Protein AF-A0AAD7W528-F1 (afdb_monomer)

Solvent-accessible surface area (backbone atoms only — not comparable to full-atom values): 15479 Å² total; per-residue (Å²): 133,62,68,65,62,53,53,52,53,52,51,52,52,52,50,52,53,52,52,50,52,52,51,51,51,52,52,51,51,52,54,50,51,57,60,54,71,72,62,80,88,79,92,74,85,82,78,85,78,76,94,65,82,65,70,81,90,66,80,62,53,54,99,77,58,83,44,65,67,59,52,48,50,53,47,54,53,47,38,58,74,47,64,55,58,65,28,51,49,32,64,54,49,54,75,29,42,57,85,87,75,73,67,89,74,85,71,80,87,59,94,73,61,64,41,61,63,51,29,56,54,51,52,53,48,55,53,51,51,53,43,52,57,49,50,52,27,45,53,57,40,73,64,66,65,87,48,85,92,65,37,72,68,49,41,54,53,52,47,51,55,25,44,46,68,46,54,34,66,95,68,37,55,72,67,55,41,50,51,51,55,52,37,54,51,52,49,71,69,42,58,70,74,40,23,57,54,41,58,75,65,52,58,92,46,60,68,52,42,48,56,46,36,49,56,50,53,56,62,61,64,77,69,80,88,88,89,81,90,77,83,75,81,74,83,73,79,68,71,69,73,71,55,76,77,64,71,86,79,79,82,133

InterPro domains:
  IPR003309 SCAN domain [PF02023] (135-221)
  IPR003309 SCAN domain [PS50804] (141-214)
  IPR003309 SCAN domain [SM00431] (134-243)
  IPR038269 SCAN domain superfamily [G3DSA:1.10.4020.10] (130-222)

Organism: NCBI:txid143900

Sequence (252 aa):
MDVIQFLSSLLDLHRQQLQALTRQGEIQAEVLAQLLQGEGCGGGKMRRSGPGERELRMPAMRQQEQNPEAYLAVFEQAAASSRLPRGEWGARLATLLSDDVWAEETYPVARSSSTPDYYDALKAKILSQARAAEEQSWLDFSSVAYDPAKGVRDLGLRLSAAAERWLRPERRTAVQVVQRVALEQFVSLLPEEAKSWVHGQTPGTMEEAIRLAEQHLSVSNEEGPSPAHVRIKLQTDTSHWREWGKGQQSGK

Radius of gyration: 25.51 Å; Cα contacts (8 Å, |Δi|>4): 117; chains: 1; bounding box: 63×49×77 Å

Secondary structure (DSSP, 8-state):
--HHHHHHHHHHHHHHHHHHHHHHHHHHHHHHHHHHTT--------PPP-----------B-TT-S-HHHHHHHHHHHHHHTT--HHHHHHHHHHHB-TTTS-SS-----TT---HHHHHHHHHHHHHHHHHHHHHHHHHHHT----TTTHHHHHHHHHHHHHHHHH-TTTS-HHHHHHHHHHHHHHHHS-HHHHHHHHHH--SSHHHHHHHHHHHHHHTTSS---------------SGGGTTTSTTS---

Foldseek 3Di:
DDPVVVVVVVVVVVVVVVVVVVVVVVVVVVVVVVVVVPDDDDDDDDDDDDDDQLPQPDAADDPPALDLVVSVVVLVVSCVVSVPQLLCSLLVNVVSHDPPPPPDDDDPPCNPRSDSCNNVVVSVVSNVVVLVQLLVLVCQLVPQDDDPVVDDVVSVVSNVVSCCSNQVPVRDDPVRSVQSVVQVVVLVPADPQQSVQLVVVSDPGPVSSVVSSCVRVVVVVVDDDDDDDPPPPPPPPVVVVVVVPVPPPDDD

Structure (mmCIF, N/CA/C/O backbone):
data_AF-A0AAD7W528-F1
#
_entry.id   AF-A0AAD7W528-F1
#
loop_
_atom_site.group_PDB
_atom_site.id
_atom_site.type_symbol
_atom_site.label_atom_id
_atom_site.label_alt_id
_atom_site.label_comp_id
_atom_site.label_asym_id
_atom_site.label_entity_id
_atom_site.label_seq_id
_atom_site.pdbx_PDB_ins_code
_atom_site.Cartn_x
_atom_site.Cartn_y
_atom_site.Cartn_z
_atom_site.occupancy
_atom_site.B_iso_or_equiv
_atom_site.auth_seq_id
_atom_site.auth_comp_id
_atom_site.auth_asym_id
_atom_site.auth_atom_id
_atom_site.pdbx_PDB_model_num
ATOM 1 N N . MET A 1 1 ? -26.512 6.649 12.251 1.00 44.19 1 MET A N 1
ATOM 2 C CA . MET A 1 1 ? -26.166 6.575 10.816 1.00 44.19 1 MET A CA 1
ATOM 3 C C . MET A 1 1 ? -24.961 5.670 10.710 1.00 44.19 1 MET A C 1
ATOM 5 O O . MET A 1 1 ? -23.982 5.936 11.393 1.00 44.19 1 MET A O 1
ATOM 9 N N . ASP A 1 2 ? -25.081 4.578 9.965 1.00 69.31 2 ASP A N 1
ATOM 10 C CA . ASP A 1 2 ? -24.025 3.578 9.825 1.00 69.31 2 ASP A CA 1
ATOM 11 C C . ASP A 1 2 ? -22.980 4.075 8.815 1.00 69.31 2 ASP A C 1
ATOM 13 O O . ASP A 1 2 ? -23.299 4.344 7.654 1.00 69.31 2 ASP A O 1
ATOM 17 N N . VAL A 1 3 ? -21.745 4.259 9.282 1.00 40.50 3 VAL A N 1
ATOM 18 C CA . VAL A 1 3 ? -20.615 4.771 8.491 1.00 40.50 3 VAL A CA 1
ATOM 19 C C . VAL A 1 3 ? -20.337 3.860 7.292 1.00 40.50 3 VAL A C 1
ATOM 21 O O . VAL A 1 3 ? -19.956 4.348 6.231 1.00 40.50 3 VAL A O 1
ATOM 24 N N . ILE A 1 4 ? -20.615 2.559 7.417 1.00 48.75 4 ILE A N 1
ATOM 25 C CA . ILE A 1 4 ? -20.439 1.587 6.336 1.00 48.75 4 ILE A CA 1
ATOM 26 C C . ILE A 1 4 ? -21.431 1.869 5.201 1.00 48.75 4 ILE A C 1
ATOM 28 O O . ILE A 1 4 ? -21.032 1.934 4.043 1.00 48.75 4 ILE A O 1
ATOM 32 N N . GLN 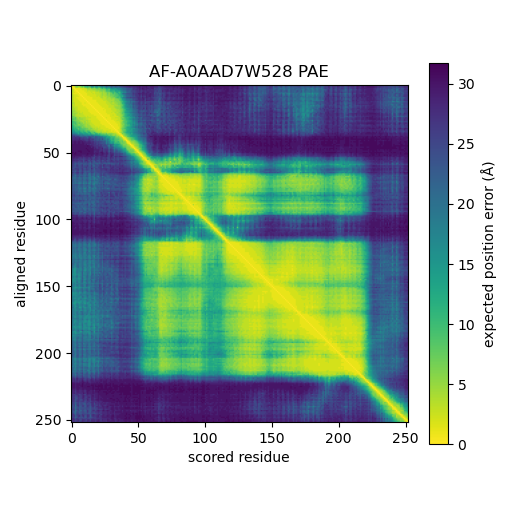A 1 5 ? -22.700 2.143 5.520 1.00 50.66 5 GLN A N 1
ATOM 33 C CA . GLN A 1 5 ? -23.729 2.468 4.519 1.00 50.66 5 GLN A CA 1
ATOM 34 C C . GLN A 1 5 ? -23.426 3.771 3.772 1.00 50.66 5 GLN A C 1
ATOM 36 O O . GLN A 1 5 ? -23.653 3.873 2.564 1.00 50.66 5 GLN A O 1
ATOM 41 N N . PHE A 1 6 ? -22.879 4.762 4.478 1.00 59.69 6 PHE A N 1
ATOM 42 C CA . PHE A 1 6 ? -22.460 6.020 3.869 1.00 59.69 6 PHE A CA 1
ATOM 43 C C . PHE A 1 6 ? -21.285 5.820 2.903 1.00 59.69 6 PHE A C 1
ATOM 45 O O . PHE A 1 6 ? -21.333 6.303 1.773 1.00 59.69 6 PHE A O 1
ATOM 52 N N . LEU A 1 7 ? -20.261 5.064 3.311 1.00 50.56 7 LEU A N 1
ATOM 53 C CA . LEU A 1 7 ? -19.097 4.778 2.469 1.00 50.56 7 LEU A CA 1
ATOM 54 C C . LEU A 1 7 ? -19.455 3.913 1.254 1.00 50.56 7 LEU A C 1
ATOM 56 O O . LEU A 1 7 ? -18.969 4.191 0.160 1.00 50.56 7 LEU A O 1
ATOM 60 N N . SER A 1 8 ? -20.346 2.929 1.404 1.00 60.06 8 SER A N 1
ATOM 61 C CA . SER A 1 8 ? -20.874 2.154 0.274 1.00 60.06 8 SER A CA 1
ATOM 62 C C . SER A 1 8 ? -21.627 3.042 -0.714 1.00 60.06 8 SER A C 1
ATOM 64 O O . SER A 1 8 ? -21.340 3.001 -1.904 1.00 60.06 8 SER A O 1
ATOM 66 N N . SER A 1 9 ? -22.503 3.922 -0.220 1.00 66.44 9 SER A N 1
ATOM 67 C CA . SER A 1 9 ? -23.248 4.859 -1.073 1.00 66.44 9 SER A CA 1
ATOM 68 C C . SER A 1 9 ? -22.323 5.833 -1.812 1.00 66.44 9 SER A C 1
ATOM 70 O O . SER A 1 9 ? -22.558 6.161 -2.973 1.00 66.44 9 SER A O 1
ATOM 72 N N . LEU A 1 10 ? -21.253 6.292 -1.155 1.00 76.00 10 LEU A N 1
ATOM 73 C CA . LEU A 1 10 ? -20.261 7.182 -1.757 1.00 76.00 10 LEU A CA 1
ATOM 74 C C . LEU A 1 10 ? -19.422 6.464 -2.827 1.00 76.00 10 LEU A C 1
ATOM 76 O O . LEU A 1 10 ? -19.173 7.030 -3.891 1.00 76.00 10 LEU A O 1
ATOM 80 N N . LEU A 1 11 ? -19.024 5.213 -2.574 1.00 77.25 11 LEU A N 1
ATOM 81 C CA . LEU A 1 11 ? -18.325 4.367 -3.546 1.00 77.25 11 LEU A CA 1
ATOM 82 C C . LEU A 1 11 ? -19.206 4.043 -4.756 1.00 77.25 11 LEU A C 1
ATOM 84 O O . LEU A 1 11 ? -18.727 4.109 -5.889 1.00 77.25 11 LEU A O 1
ATOM 88 N N . ASP A 1 12 ? -20.488 3.752 -4.535 1.00 78.44 12 ASP A N 1
ATOM 89 C CA . ASP A 1 12 ? -21.457 3.515 -5.607 1.00 78.44 12 ASP A CA 1
ATOM 90 C C . ASP A 1 12 ? -21.656 4.770 -6.462 1.00 78.44 12 ASP A C 1
ATOM 92 O O . ASP A 1 12 ? -21.624 4.695 -7.693 1.00 78.44 12 ASP A O 1
ATOM 96 N N . LEU A 1 13 ? -21.768 5.940 -5.828 1.00 85.81 13 LEU A N 1
ATOM 97 C CA . LEU A 1 13 ? -21.868 7.218 -6.530 1.00 85.81 13 LEU A CA 1
ATOM 98 C C . LEU A 1 13 ? -20.611 7.508 -7.363 1.00 85.81 13 LEU A C 1
ATOM 100 O O . LEU A 1 13 ? -20.711 7.889 -8.530 1.00 85.81 13 LEU A O 1
ATOM 104 N N . HIS A 1 14 ? -19.423 7.291 -6.797 1.00 79.81 14 HIS A N 1
ATOM 105 C CA . HIS A 1 14 ? -18.166 7.488 -7.515 1.00 79.81 14 HIS A CA 1
ATOM 106 C C . HIS A 1 14 ? -18.037 6.526 -8.708 1.00 79.81 14 HIS A C 1
ATOM 108 O O . HIS A 1 14 ? -17.639 6.924 -9.805 1.00 79.81 14 HIS A O 1
ATOM 114 N N . ARG A 1 15 ? -18.458 5.268 -8.538 1.00 82.94 15 ARG A N 1
ATOM 115 C CA . ARG A 1 15 ? -18.494 4.274 -9.616 1.00 82.94 15 ARG A CA 1
ATOM 116 C C . ARG A 1 15 ? -19.435 4.691 -10.747 1.00 82.94 15 ARG A C 1
ATOM 118 O O . ARG A 1 15 ? -19.064 4.558 -11.913 1.00 82.94 15 ARG A O 1
ATOM 125 N N . GLN A 1 16 ? -20.615 5.220 -10.421 1.00 85.31 16 GLN A N 1
ATOM 126 C CA . GLN A 1 16 ? -21.559 5.739 -11.416 1.00 85.31 16 GLN A CA 1
ATOM 127 C C . GLN A 1 16 ? -20.971 6.920 -12.200 1.00 85.31 16 GLN A C 1
ATOM 129 O O . GLN A 1 16 ? -21.112 6.976 -13.421 1.00 85.31 16 GLN A O 1
ATOM 134 N N . GLN A 1 17 ? -20.259 7.831 -11.530 1.00 86.94 17 GLN A N 1
ATOM 135 C CA . GLN A 1 17 ? -19.589 8.956 -12.193 1.00 86.94 17 GLN A CA 1
ATOM 136 C C . GLN A 1 17 ? -18.513 8.489 -13.180 1.00 86.94 17 GLN A C 1
ATOM 138 O O . GLN A 1 17 ? -18.458 8.982 -14.307 1.00 86.94 17 GLN A O 1
ATOM 143 N N . LEU A 1 18 ? -17.691 7.509 -12.794 1.00 84.75 18 LEU A N 1
ATOM 144 C CA . LEU A 1 18 ? -16.674 6.943 -13.683 1.00 84.75 18 LEU A CA 1
ATOM 145 C C . LEU A 1 18 ? -17.304 6.259 -14.902 1.00 84.75 18 LEU A C 1
ATOM 147 O O . LEU A 1 18 ? -16.861 6.490 -16.023 1.00 84.75 18 LEU A O 1
ATOM 151 N N . GLN A 1 19 ? -18.375 5.484 -14.706 1.00 87.31 19 GLN A N 1
ATOM 152 C CA . GLN A 1 19 ? -19.107 4.856 -15.811 1.00 87.31 19 GLN A CA 1
ATOM 153 C C . GLN A 1 19 ? -19.698 5.889 -16.776 1.00 87.31 19 GLN A C 1
ATOM 155 O O . GLN A 1 19 ? -19.621 5.703 -17.990 1.00 87.31 19 GLN A O 1
ATOM 160 N N . ALA A 1 20 ? -20.247 6.990 -16.256 1.00 89.44 20 ALA A N 1
ATOM 161 C CA . ALA A 1 20 ? -20.769 8.075 -17.081 1.00 89.44 20 ALA A CA 1
ATOM 162 C C . ALA A 1 20 ? -19.664 8.730 -17.930 1.00 89.44 20 ALA A C 1
ATOM 164 O O . ALA A 1 20 ? -19.861 8.947 -19.125 1.00 89.44 20 ALA A O 1
ATOM 165 N N . LEU A 1 21 ? -18.485 8.976 -17.346 1.00 90.69 21 LEU A N 1
ATOM 166 C CA . LEU A 1 21 ? -17.328 9.519 -18.066 1.00 90.69 21 LEU A CA 1
ATOM 167 C C . LEU A 1 21 ? -16.807 8.556 -19.140 1.00 90.69 21 LEU A C 1
ATOM 169 O O . LEU A 1 21 ? -16.548 8.981 -20.266 1.00 90.69 21 LEU A O 1
ATOM 173 N N . THR A 1 22 ? -16.699 7.260 -18.834 1.00 85.62 22 THR A N 1
ATOM 174 C CA . THR A 1 22 ? -16.324 6.242 -19.828 1.00 85.62 22 THR A CA 1
ATOM 175 C C . THR A 1 22 ? -17.319 6.220 -20.980 1.00 85.62 22 THR A C 1
ATOM 177 O O . THR A 1 22 ? -16.917 6.265 -22.141 1.00 85.62 22 THR A O 1
ATOM 180 N N . ARG A 1 23 ? -18.621 6.244 -20.6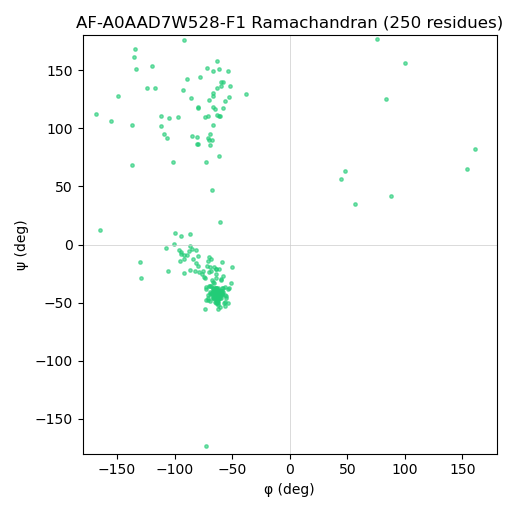74 1.00 91.25 23 ARG A N 1
ATOM 181 C CA . ARG A 1 23 ? -19.667 6.235 -21.696 1.00 91.25 23 ARG A CA 1
ATOM 182 C C . ARG A 1 23 ? -19.634 7.487 -22.568 1.00 91.25 23 ARG A C 1
ATOM 184 O O . ARG A 1 23 ? -19.835 7.396 -23.775 1.00 91.25 23 ARG A O 1
ATOM 191 N N . GLN A 1 24 ? -19.340 8.644 -21.978 1.00 91.81 24 GLN A N 1
ATOM 192 C CA . GLN A 1 24 ? -19.127 9.876 -22.729 1.00 91.81 24 GLN A CA 1
ATOM 193 C C . GLN A 1 24 ? -17.932 9.748 -23.688 1.00 91.81 24 GLN A C 1
ATOM 195 O O . GLN A 1 24 ? -18.052 10.135 -24.849 1.00 91.81 24 GLN A O 1
ATOM 200 N N . GLY A 1 25 ? -16.812 9.174 -23.238 1.00 84.69 25 GLY A N 1
ATOM 201 C CA . GLY A 1 25 ? -15.636 8.930 -24.079 1.00 84.69 25 GLY A CA 1
ATOM 202 C C . GLY A 1 25 ? -15.910 7.965 -25.238 1.00 84.69 25 GLY A C 1
ATOM 203 O O . GLY A 1 25 ? -15.485 8.224 -26.360 1.00 84.69 25 GLY A O 1
ATOM 204 N N . GLU A 1 26 ? -16.679 6.900 -24.999 1.00 88.25 26 GLU A N 1
ATOM 205 C CA . GLU A 1 26 ? -17.118 5.963 -26.045 1.00 88.25 26 GLU A CA 1
ATOM 206 C C . GLU A 1 26 ? -17.982 6.654 -27.102 1.00 88.25 26 GLU A C 1
ATOM 208 O O . GLU A 1 26 ? -17.742 6.496 -28.296 1.00 88.25 26 GLU A O 1
ATOM 213 N N . ILE A 1 27 ? -18.952 7.470 -26.675 1.00 89.31 27 ILE A N 1
ATOM 214 C CA . ILE A 1 27 ? -19.802 8.241 -27.593 1.00 89.31 27 ILE A CA 1
ATOM 215 C C . ILE A 1 27 ? -18.949 9.211 -28.418 1.00 89.31 27 ILE A C 1
ATOM 217 O O . ILE A 1 27 ? -19.147 9.329 -29.626 1.00 89.31 27 ILE A O 1
ATOM 221 N N . GLN A 1 28 ? -17.981 9.886 -27.792 1.00 84.75 28 GLN A N 1
ATOM 222 C CA . GLN A 1 28 ? -17.068 10.783 -28.500 1.00 84.75 28 GLN A CA 1
ATOM 223 C C . GLN A 1 28 ? -16.210 10.032 -29.523 1.00 84.75 28 GLN A C 1
ATOM 225 O O . GLN A 1 28 ? -16.081 10.503 -30.649 1.00 84.75 28 GLN A O 1
ATOM 230 N N . ALA A 1 29 ? -15.665 8.867 -29.166 1.00 78.88 29 ALA A N 1
ATOM 231 C CA . ALA A 1 29 ? -14.859 8.045 -30.065 1.00 78.88 29 ALA A CA 1
ATOM 232 C C . ALA A 1 29 ? -15.670 7.522 -31.260 1.00 78.88 29 ALA A C 1
ATOM 234 O O . ALA A 1 29 ? -15.180 7.547 -32.386 1.00 78.88 29 ALA A O 1
ATOM 235 N N . GLU A 1 30 ? -16.916 7.110 -31.029 1.00 85.31 30 GLU A N 1
ATOM 236 C CA . GLU A 1 30 ? -17.828 6.624 -32.067 1.00 85.31 30 GLU A CA 1
ATOM 237 C C . GLU A 1 30 ? -18.194 7.738 -33.060 1.00 85.31 30 GLU A C 1
ATOM 239 O O . GLU A 1 30 ? -18.094 7.558 -34.273 1.00 85.31 30 GLU A O 1
ATOM 244 N N . VAL A 1 31 ? -18.528 8.933 -32.560 1.00 87.00 31 VAL A N 1
ATOM 245 C CA . VAL A 1 31 ? -18.784 10.110 -33.407 1.00 87.00 31 VAL A CA 1
ATOM 246 C C . VAL A 1 31 ? -17.539 10.476 -34.217 1.00 87.00 31 VAL A C 1
ATOM 248 O O . VAL A 1 31 ? -17.635 10.746 -35.413 1.00 87.00 31 VAL A O 1
ATOM 251 N N . LEU A 1 32 ? -16.358 10.447 -33.596 1.00 83.38 32 LEU A N 1
ATOM 252 C CA . LEU A 1 32 ? -15.099 10.752 -34.275 1.00 83.38 32 LEU A CA 1
ATOM 253 C C . LEU A 1 32 ? -14.772 9.710 -35.358 1.00 83.38 32 LEU A C 1
ATOM 255 O O . LEU A 1 32 ? -14.345 10.075 -36.450 1.00 83.38 32 LEU A O 1
ATOM 259 N N . ALA A 1 33 ? -15.023 8.425 -35.094 1.00 79.94 33 ALA A N 1
ATOM 260 C CA . ALA A 1 33 ? -14.847 7.347 -36.064 1.00 79.94 33 ALA A CA 1
ATOM 261 C C . ALA A 1 33 ? -15.797 7.489 -37.264 1.00 79.94 33 ALA A C 1
ATOM 263 O O . ALA A 1 33 ? -15.372 7.284 -38.399 1.00 79.94 33 ALA A O 1
ATOM 264 N N . GLN A 1 34 ? -17.049 7.893 -37.037 1.00 80.88 34 GLN A N 1
ATOM 265 C CA . GLN A 1 34 ? -18.015 8.160 -38.108 1.00 80.88 34 GLN A CA 1
ATOM 266 C C . GLN A 1 34 ? -17.617 9.370 -38.966 1.00 80.88 34 GLN A C 1
ATOM 268 O O . GLN A 1 34 ? -17.772 9.329 -40.184 1.00 80.88 34 GLN A O 1
ATOM 273 N N . LEU A 1 35 ? -17.045 10.416 -38.358 1.00 77.94 35 LEU A N 1
ATOM 274 C CA . LEU A 1 35 ? -16.515 11.572 -39.090 1.00 77.94 35 LEU A CA 1
ATOM 275 C C . LEU A 1 35 ? -15.296 11.202 -39.949 1.00 77.94 35 LEU A C 1
ATOM 277 O O . LEU A 1 35 ? -15.197 11.643 -41.091 1.00 77.94 35 LEU A O 1
ATOM 281 N N . LEU A 1 36 ? -14.399 10.355 -39.436 1.00 73.00 36 LEU A N 1
ATOM 282 C CA . LEU A 1 36 ? -13.203 9.905 -40.160 1.00 73.00 36 LEU A CA 1
ATOM 283 C C . LEU A 1 36 ? -13.511 8.902 -41.283 1.00 73.00 36 LEU A C 1
ATOM 285 O O . LEU A 1 36 ? -12.801 8.867 -42.283 1.00 73.00 36 LEU A O 1
ATOM 289 N N . GLN A 1 37 ? -14.579 8.110 -41.164 1.00 65.38 37 GLN A N 1
ATOM 290 C CA . GLN A 1 37 ? -15.047 7.230 -42.245 1.00 65.38 37 GLN A CA 1
ATOM 291 C C . GLN A 1 37 ? -15.615 8.008 -43.451 1.00 65.38 37 GLN A C 1
ATOM 293 O O . GLN A 1 37 ? -15.791 7.426 -44.521 1.00 65.38 37 GLN A O 1
ATOM 298 N N . GLY A 1 38 ? -15.863 9.317 -43.305 1.00 53.62 38 GLY A N 1
ATOM 299 C CA . GLY A 1 38 ? -16.279 10.220 -44.382 1.00 53.62 38 GLY A CA 1
ATOM 300 C C . GLY A 1 38 ? -15.151 10.715 -45.297 1.00 53.62 38 GLY A C 1
ATOM 301 O O . GLY A 1 38 ? -15.446 11.281 -46.349 1.00 53.62 38 GLY A O 1
ATOM 302 N N . GLU A 1 39 ? -13.877 10.485 -44.959 1.00 47.62 39 GLU A N 1
ATOM 303 C CA . GLU A 1 39 ? -12.733 10.878 -45.790 1.00 47.62 39 GLU A CA 1
ATOM 304 C C . GLU A 1 39 ? -12.020 9.643 -46.350 1.00 47.62 39 GLU A C 1
ATOM 306 O O . GLU A 1 39 ? -11.263 8.937 -45.682 1.00 47.62 39 GLU A O 1
ATOM 311 N N . GLY A 1 40 ? -12.289 9.361 -47.624 1.00 49.31 40 GLY A N 1
ATOM 312 C CA . GLY A 1 40 ? -11.551 8.368 -48.387 1.00 49.31 40 GLY A CA 1
ATOM 313 C C . GLY A 1 40 ? -10.132 8.829 -48.738 1.00 49.31 40 GLY A C 1
ATOM 314 O O . GLY A 1 40 ? -9.884 10.003 -48.995 1.00 49.31 40 GLY A O 1
ATOM 315 N N . CYS A 1 41 ? -9.264 7.824 -48.884 1.00 37.44 41 CYS A N 1
ATOM 316 C CA . CYS A 1 41 ? -7.924 7.828 -49.485 1.00 37.44 41 CYS A CA 1
ATOM 317 C C . CYS A 1 41 ? -6.733 8.273 -48.625 1.00 37.44 41 CYS A C 1
ATOM 319 O O . CYS A 1 41 ? -6.609 9.415 -48.206 1.00 37.44 41 CYS A O 1
ATOM 321 N N . GLY A 1 42 ? -5.732 7.383 -48.569 1.00 38.12 42 GLY A N 1
ATOM 322 C CA . GLY A 1 42 ? -4.339 7.803 -48.412 1.00 38.12 42 GLY A CA 1
ATOM 323 C C . GLY A 1 42 ? -3.416 6.780 -47.764 1.00 38.12 42 GLY A C 1
ATOM 324 O O . GLY A 1 42 ? -2.893 7.026 -46.685 1.00 38.12 42 GLY A O 1
ATOM 325 N N . GLY A 1 43 ? -3.177 5.638 -48.418 1.00 47.75 43 GLY A N 1
ATOM 326 C CA . GLY A 1 43 ? -2.162 4.679 -47.980 1.00 47.75 43 GLY A CA 1
ATOM 327 C C . GLY A 1 43 ? -0.756 5.296 -47.972 1.00 47.75 43 GLY A C 1
ATOM 328 O O . GLY A 1 43 ? -0.174 5.547 -49.026 1.00 47.75 43 GLY A O 1
ATOM 329 N N . GLY A 1 44 ? -0.196 5.505 -46.780 1.00 36.59 44 GLY A N 1
ATOM 330 C CA . GLY A 1 44 ? 1.174 5.969 -46.566 1.00 36.59 44 GLY A CA 1
ATOM 331 C C . GLY A 1 44 ? 2.088 4.832 -46.109 1.00 36.59 44 GLY A C 1
ATOM 332 O O . GLY A 1 44 ? 1.989 4.352 -44.984 1.00 36.59 44 GLY A O 1
ATOM 333 N N . LYS A 1 45 ? 2.996 4.398 -46.990 1.00 46.78 45 LYS A N 1
ATOM 334 C CA . LYS A 1 45 ? 4.050 3.404 -46.719 1.00 46.78 45 LYS A CA 1
ATOM 335 C C . LYS A 1 45 ? 4.937 3.824 -45.539 1.00 46.78 45 LYS A C 1
ATOM 337 O O . LYS A 1 45 ? 5.626 4.840 -45.607 1.00 46.78 45 LYS A O 1
ATOM 342 N N . MET A 1 46 ? 5.020 2.962 -44.525 1.00 31.84 46 MET A N 1
ATOM 343 C CA . MET A 1 46 ? 5.964 3.086 -43.416 1.00 31.84 46 MET A CA 1
ATOM 344 C C . MET A 1 46 ? 7.392 2.798 -43.908 1.00 31.84 46 MET A C 1
ATOM 346 O O . MET A 1 46 ? 7.737 1.674 -44.285 1.00 31.84 46 MET A O 1
ATOM 350 N N . ARG A 1 47 ? 8.229 3.840 -43.940 1.00 33.31 47 ARG A N 1
ATOM 351 C CA . ARG A 1 47 ? 9.672 3.715 -44.164 1.00 33.31 47 ARG A CA 1
ATOM 352 C C . ARG A 1 47 ? 10.307 3.067 -42.934 1.00 33.31 47 ARG A C 1
ATOM 354 O O . ARG A 1 47 ? 10.168 3.557 -41.820 1.00 33.31 47 ARG A O 1
ATOM 361 N N . ARG A 1 48 ? 11.019 1.964 -43.167 1.00 42.03 48 ARG A N 1
ATOM 362 C CA . ARG A 1 48 ? 11.922 1.333 -42.201 1.00 42.03 48 ARG A CA 1
ATOM 363 C C . ARG A 1 48 ? 13.098 2.276 -41.939 1.00 42.03 48 ARG A C 1
ATOM 365 O O . ARG A 1 48 ? 13.844 2.574 -42.870 1.00 42.03 48 ARG A O 1
ATOM 372 N N . SER A 1 49 ? 13.257 2.715 -40.695 1.00 36.69 49 SER A N 1
ATOM 373 C CA . SER A 1 49 ? 14.474 3.379 -40.217 1.00 36.69 49 SER A CA 1
ATOM 374 C C . SER A 1 49 ? 15.417 2.334 -39.616 1.00 36.69 49 SER A C 1
ATOM 376 O O . SER A 1 49 ? 14.977 1.446 -38.888 1.00 36.69 49 SER A O 1
ATOM 378 N N . GLY A 1 50 ? 16.692 2.413 -40.005 1.00 39.31 50 GLY A N 1
ATOM 379 C CA . GLY A 1 50 ? 17.774 1.495 -39.641 1.00 39.31 50 GLY A CA 1
ATOM 380 C C . GLY A 1 50 ? 18.272 1.623 -38.190 1.00 39.31 50 GLY A C 1
ATOM 381 O O . GLY A 1 50 ? 17.674 2.342 -37.391 1.00 39.31 50 GLY A O 1
ATOM 382 N N . PRO A 1 51 ? 19.350 0.896 -37.840 1.00 46.94 51 PRO A N 1
ATOM 383 C CA . PRO A 1 51 ? 19.714 0.564 -36.467 1.00 46.94 51 PRO A CA 1
ATOM 384 C C . PRO A 1 51 ? 20.427 1.733 -35.776 1.00 46.94 51 PRO A C 1
ATOM 386 O O . PRO A 1 51 ? 21.642 1.866 -35.866 1.00 46.94 51 PRO A O 1
ATOM 389 N N . GLY A 1 52 ? 19.661 2.580 -35.092 1.00 38.62 52 GLY A N 1
ATOM 390 C CA . GLY A 1 52 ? 20.169 3.455 -34.033 1.00 38.62 52 GLY A CA 1
ATOM 391 C C . GLY A 1 52 ? 20.095 2.718 -32.699 1.00 38.62 52 GLY A C 1
ATOM 392 O O . GLY A 1 52 ? 19.169 1.931 -32.493 1.00 38.62 52 GLY A O 1
ATOM 393 N N . GLU A 1 53 ? 21.088 2.918 -31.837 1.00 44.22 53 GLU A N 1
ATOM 394 C CA . GLU A 1 53 ? 21.201 2.330 -30.499 1.00 44.22 53 GLU A CA 1
ATOM 395 C C . GLU A 1 53 ? 19.839 2.247 -29.801 1.00 44.22 53 GLU A C 1
ATOM 397 O O . GLU A 1 53 ? 19.075 3.214 -29.771 1.00 44.22 53 GLU A O 1
ATOM 402 N N . ARG A 1 54 ? 19.500 1.060 -29.282 1.00 50.28 54 ARG A N 1
ATOM 403 C CA . ARG A 1 54 ? 18.235 0.816 -28.575 1.00 50.28 54 ARG A CA 1
ATOM 404 C C . ARG A 1 54 ? 18.277 1.487 -27.204 1.00 50.28 54 ARG A C 1
ATOM 406 O O . ARG A 1 54 ? 18.370 0.820 -26.177 1.00 50.28 54 ARG A O 1
ATOM 413 N N . GLU A 1 55 ? 18.228 2.812 -27.208 1.00 53.84 55 GLU A N 1
ATOM 414 C CA . GLU A 1 55 ? 18.061 3.648 -26.029 1.00 53.84 55 GLU A CA 1
ATOM 415 C C . GLU A 1 55 ? 16.824 3.168 -25.262 1.00 53.84 55 GLU A C 1
ATOM 417 O O . GLU A 1 55 ? 15.732 3.035 -25.826 1.00 53.84 55 GLU A O 1
ATOM 422 N N . LEU A 1 56 ? 16.993 2.886 -23.971 1.00 62.88 56 LEU A N 1
ATOM 423 C CA . LEU A 1 56 ? 15.883 2.564 -23.084 1.00 62.88 56 LEU A CA 1
ATOM 424 C C . LEU A 1 56 ? 15.037 3.816 -22.874 1.00 62.88 56 LEU A C 1
ATOM 426 O O . LEU A 1 56 ? 15.336 4.650 -22.026 1.00 62.88 56 LEU A O 1
ATOM 430 N N . ARG A 1 57 ? 13.978 3.955 -23.672 1.00 63.00 57 ARG A N 1
ATOM 431 C CA . ARG A 1 57 ? 12.983 5.018 -23.516 1.00 63.00 57 ARG A CA 1
ATOM 432 C C . ARG A 1 57 ? 12.007 4.639 -22.407 1.00 63.00 57 ARG A C 1
ATOM 434 O O . ARG A 1 57 ? 10.964 4.051 -22.672 1.00 63.00 57 ARG A O 1
ATOM 441 N N . MET A 1 58 ? 12.372 4.972 -21.176 1.00 73.56 58 MET A N 1
ATOM 442 C CA . MET A 1 58 ? 11.525 4.849 -19.991 1.00 73.56 58 MET A CA 1
ATOM 443 C C . MET A 1 58 ? 11.419 6.216 -19.304 1.00 73.56 58 MET A C 1
ATOM 445 O O . MET A 1 58 ? 12.436 6.904 -19.197 1.00 73.56 58 MET A O 1
ATOM 449 N N . PRO A 1 59 ? 10.215 6.655 -18.890 1.00 69.62 59 PRO A N 1
ATOM 450 C CA . PRO A 1 59 ? 10.074 7.849 -18.064 1.00 69.62 59 PRO A CA 1
ATOM 451 C C . PRO A 1 59 ? 10.796 7.655 -16.726 1.00 69.62 59 PRO A C 1
ATOM 453 O O . PRO A 1 59 ? 10.904 6.533 -16.241 1.00 69.62 59 PRO A O 1
ATOM 456 N N . ALA A 1 60 ? 11.281 8.747 -16.133 1.00 68.00 60 ALA A N 1
ATOM 457 C CA . ALA A 1 60 ? 11.877 8.700 -14.802 1.00 68.00 60 ALA A CA 1
ATOM 458 C C . ALA A 1 60 ? 10.857 8.189 -13.770 1.00 68.00 60 ALA A C 1
ATOM 460 O O . ALA A 1 60 ? 9.701 8.632 -13.762 1.00 68.00 60 ALA A O 1
ATOM 461 N N . MET A 1 61 ? 11.314 7.299 -12.890 1.00 61.75 61 MET A N 1
ATOM 462 C CA . MET A 1 61 ? 10.573 6.818 -11.732 1.00 61.75 61 MET A CA 1
ATOM 463 C C . MET A 1 61 ? 10.284 8.002 -10.823 1.00 61.75 61 MET A C 1
ATOM 465 O O . MET A 1 61 ? 11.179 8.560 -10.183 1.00 61.75 61 MET A O 1
ATOM 469 N N . ARG A 1 62 ? 9.014 8.389 -10.741 1.00 63.19 62 ARG A N 1
ATOM 470 C CA . ARG A 1 62 ? 8.592 9.395 -9.766 1.00 63.19 62 ARG A CA 1
ATOM 471 C C . ARG A 1 62 ? 8.486 8.726 -8.400 1.00 63.19 62 ARG A C 1
ATOM 473 O O . ARG A 1 62 ? 7.960 7.625 -8.299 1.00 63.19 62 ARG A O 1
ATOM 480 N N . GLN A 1 63 ? 8.842 9.433 -7.325 1.00 54.41 63 GLN A N 1
ATOM 481 C CA . GLN A 1 63 ? 8.640 8.998 -5.922 1.00 54.41 63 GLN A CA 1
ATOM 482 C C . GLN A 1 63 ? 7.200 8.520 -5.625 1.00 54.41 63 GLN A C 1
ATOM 484 O O . GLN A 1 63 ? 6.915 7.825 -4.655 1.00 54.41 63 GLN A O 1
ATOM 489 N N . GLN A 1 64 ? 6.275 8.925 -6.485 1.00 47.38 64 GLN A N 1
ATOM 490 C CA . GLN A 1 64 ? 4.844 8.738 -6.411 1.00 47.38 64 GLN A CA 1
ATOM 491 C C . GLN A 1 64 ? 4.307 7.574 -7.268 1.00 47.38 64 GLN A C 1
ATOM 493 O O . GLN A 1 64 ? 3.088 7.461 -7.419 1.00 47.38 64 GLN A O 1
ATOM 498 N N . GLU A 1 65 ? 5.174 6.733 -7.833 1.00 55.56 65 GLU A N 1
ATOM 499 C CA . GLU A 1 65 ? 4.766 5.609 -8.677 1.00 55.56 65 GLU A CA 1
ATOM 500 C C . GLU A 1 65 ? 3.931 4.574 -7.909 1.00 55.56 65 GLU A C 1
ATOM 502 O O . GLU A 1 65 ? 4.222 4.222 -6.768 1.00 55.56 65 GLU A O 1
ATOM 507 N N . GLN A 1 66 ? 2.837 4.135 -8.540 1.00 54.75 66 GLN A N 1
ATOM 508 C CA . GLN A 1 66 ? 1.729 3.395 -7.912 1.00 54.75 66 GLN A CA 1
ATOM 509 C C . GLN A 1 66 ? 2.142 2.027 -7.371 1.00 54.75 66 GLN A C 1
ATOM 511 O O . GLN A 1 66 ? 1.535 1.516 -6.433 1.00 54.75 66 GLN A O 1
ATOM 516 N N . ASN A 1 67 ? 3.154 1.436 -7.996 1.00 68.88 67 ASN A N 1
ATOM 517 C CA . ASN A 1 67 ? 3.704 0.158 -7.617 1.00 68.88 67 ASN A CA 1
ATOM 518 C C . ASN A 1 67 ? 5.162 0.108 -8.111 1.00 68.88 67 ASN A C 1
ATOM 520 O O . ASN A 1 67 ? 5.375 -0.032 -9.321 1.00 68.88 67 ASN A O 1
ATOM 524 N N . PRO A 1 68 ? 6.163 0.231 -7.221 1.00 77.69 68 PRO A N 1
ATOM 525 C CA . PRO A 1 68 ? 7.561 0.134 -7.624 1.00 77.69 68 PRO A CA 1
ATOM 526 C C . PRO A 1 68 ? 7.868 -1.222 -8.265 1.00 77.69 68 PRO A C 1
ATOM 528 O O . PRO A 1 68 ? 8.696 -1.280 -9.163 1.00 77.69 68 PRO A O 1
ATOM 531 N N . GLU A 1 69 ? 7.169 -2.296 -7.887 1.00 79.88 69 GLU A N 1
ATOM 532 C CA . GLU A 1 69 ? 7.316 -3.618 -8.506 1.00 79.88 69 GLU A CA 1
ATOM 533 C C . GLU A 1 69 ? 6.861 -3.593 -9.967 1.00 79.88 69 GLU A C 1
ATOM 535 O O . GLU A 1 69 ? 7.551 -4.135 -10.827 1.00 79.88 69 GLU A O 1
ATOM 540 N N . ALA A 1 70 ? 5.749 -2.916 -10.273 1.00 80.56 70 ALA A N 1
ATOM 541 C CA . ALA A 1 70 ? 5.254 -2.790 -11.642 1.00 80.56 70 ALA A CA 1
ATOM 542 C C . ALA A 1 70 ? 6.190 -1.937 -12.509 1.00 80.56 70 ALA A C 1
ATOM 544 O O . ALA A 1 70 ? 6.492 -2.320 -13.638 1.00 80.56 70 ALA A O 1
ATOM 545 N N . TYR A 1 71 ? 6.694 -0.817 -11.982 1.00 84.00 71 TYR A N 1
ATOM 546 C CA . TYR A 1 71 ? 7.683 -0.005 -12.696 1.00 84.00 71 TYR A CA 1
ATOM 547 C C . TYR A 1 71 ? 8.974 -0.786 -12.951 1.00 84.00 71 TYR A C 1
ATOM 549 O O . TYR A 1 71 ? 9.480 -0.810 -14.074 1.00 84.00 71 TYR A O 1
ATOM 557 N N . LEU A 1 72 ? 9.480 -1.477 -11.926 1.00 86.25 72 LEU A N 1
ATOM 558 C CA . LEU A 1 72 ? 10.658 -2.326 -12.049 1.00 86.25 72 LEU A CA 1
ATOM 559 C C . LEU A 1 72 ? 10.420 -3.441 -13.072 1.00 86.25 72 LEU A C 1
ATOM 561 O O . LEU A 1 72 ? 11.285 -3.659 -13.908 1.00 86.25 72 LEU A O 1
ATOM 565 N N . ALA A 1 73 ? 9.248 -4.079 -13.103 1.00 86.00 73 ALA A N 1
ATOM 566 C CA . ALA A 1 73 ? 8.922 -5.090 -14.111 1.00 86.00 73 ALA A CA 1
ATOM 567 C C . ALA A 1 73 ? 8.940 -4.522 -15.543 1.00 86.00 73 ALA A C 1
ATOM 569 O O . ALA A 1 73 ? 9.509 -5.136 -16.449 1.00 86.00 73 ALA A O 1
ATOM 570 N N . VAL A 1 74 ? 8.383 -3.323 -15.752 1.00 86.00 74 VAL A N 1
ATOM 571 C CA . VAL A 1 74 ? 8.459 -2.620 -17.046 1.00 86.00 74 VAL A CA 1
ATOM 572 C C . VAL A 1 74 ? 9.912 -2.280 -17.391 1.00 86.00 74 VAL A C 1
ATOM 574 O O . VAL A 1 74 ? 10.318 -2.418 -18.546 1.00 86.00 74 VAL A O 1
ATOM 577 N N . PHE A 1 75 ? 10.724 -1.897 -16.402 1.00 88.19 75 PHE A N 1
ATOM 578 C CA . PHE A 1 75 ? 12.152 -1.633 -16.588 1.00 88.19 75 PHE A CA 1
ATOM 579 C C . PHE A 1 75 ? 12.899 -2.889 -17.022 1.00 88.19 75 PHE A C 1
ATOM 581 O O . PHE A 1 75 ? 13.639 -2.842 -18.002 1.00 88.19 75 PHE A O 1
ATOM 588 N N . GLU A 1 76 ? 12.686 -4.014 -16.343 1.00 89.81 76 GLU A N 1
ATOM 589 C CA . GLU A 1 76 ? 13.317 -5.294 -16.670 1.00 89.81 76 GLU A CA 1
ATOM 590 C C . GLU A 1 76 ? 12.929 -5.751 -18.082 1.00 89.81 76 GLU A C 1
ATOM 592 O O . GLU A 1 76 ? 13.787 -6.167 -18.865 1.00 89.81 76 GLU A O 1
ATOM 597 N N . GLN A 1 77 ? 11.653 -5.600 -18.451 1.00 85.94 77 GLN A N 1
ATOM 598 C CA . GLN A 1 77 ? 11.163 -5.921 -19.789 1.00 85.94 77 GLN A CA 1
ATOM 599 C C . GLN A 1 77 ? 11.786 -5.022 -20.864 1.00 85.94 77 GLN A C 1
ATOM 601 O O . GLN A 1 77 ? 12.206 -5.510 -21.921 1.00 85.94 77 GLN A O 1
ATOM 606 N N . ALA A 1 78 ? 11.865 -3.715 -20.609 1.00 85.31 78 ALA A N 1
ATOM 607 C CA . ALA A 1 78 ? 12.493 -2.767 -21.516 1.00 85.31 78 ALA A CA 1
ATOM 608 C C . ALA A 1 78 ? 13.988 -3.086 -21.669 1.00 85.31 78 ALA A C 1
ATOM 610 O O . ALA A 1 78 ? 14.470 -3.230 -22.795 1.00 85.31 78 ALA A O 1
ATOM 611 N N . ALA A 1 79 ? 14.708 -3.282 -20.559 1.00 86.06 79 ALA A N 1
ATOM 612 C CA . ALA A 1 79 ? 16.136 -3.597 -20.530 1.00 86.06 79 ALA A CA 1
ATOM 613 C C . ALA A 1 79 ? 16.457 -4.889 -21.293 1.00 86.06 79 ALA A C 1
ATOM 615 O O . ALA A 1 79 ? 17.386 -4.913 -22.107 1.00 86.06 79 ALA A O 1
ATOM 616 N N . ALA A 1 80 ? 15.637 -5.929 -21.118 1.00 85.38 80 ALA A N 1
ATOM 617 C CA . ALA A 1 80 ? 15.736 -7.171 -21.879 1.00 85.38 80 ALA A CA 1
ATOM 618 C C . ALA A 1 80 ? 15.487 -6.956 -23.385 1.00 85.38 80 ALA A C 1
ATOM 620 O O . ALA A 1 80 ? 16.244 -7.455 -24.221 1.00 85.38 80 ALA A O 1
ATOM 621 N N . SER A 1 81 ? 14.475 -6.160 -23.746 1.00 83.12 81 SER A N 1
ATOM 622 C CA . SER A 1 81 ? 14.129 -5.846 -25.144 1.00 83.12 81 SER A CA 1
ATOM 623 C C . SER A 1 81 ? 15.220 -5.033 -25.858 1.00 83.12 81 SER A C 1
ATOM 625 O O . SER A 1 81 ? 15.477 -5.223 -27.056 1.00 83.12 81 SER A O 1
ATOM 627 N N . SER A 1 82 ? 15.911 -4.171 -25.108 1.00 81.69 82 SER A N 1
ATOM 628 C CA . SER A 1 82 ? 17.081 -3.418 -25.564 1.00 81.69 82 SER A CA 1
ATOM 629 C C . SER A 1 82 ? 18.386 -4.217 -25.526 1.00 81.69 82 SER A C 1
ATOM 631 O O . SER A 1 82 ? 19.394 -3.729 -26.030 1.00 81.69 82 SER A O 1
ATOM 633 N N . ARG A 1 83 ? 18.373 -5.456 -25.006 1.00 83.56 83 ARG A N 1
ATOM 634 C CA . ARG A 1 83 ? 19.555 -6.320 -24.814 1.00 83.56 83 ARG A CA 1
ATOM 635 C C . ARG A 1 83 ? 20.644 -5.672 -23.950 1.00 83.56 83 ARG A C 1
ATOM 637 O O . ARG A 1 83 ? 21.830 -5.886 -24.193 1.00 83.56 83 ARG A O 1
ATOM 644 N N . LEU A 1 84 ? 20.243 -4.882 -22.954 1.00 82.75 84 LEU A N 1
ATOM 645 C CA . LEU A 1 84 ? 21.181 -4.261 -22.026 1.00 82.75 84 LEU A CA 1
ATOM 646 C C . LEU A 1 84 ? 21.856 -5.352 -21.167 1.00 82.75 84 LEU A C 1
ATOM 648 O O . LEU A 1 84 ? 21.139 -6.182 -20.595 1.00 82.75 84 LEU A O 1
ATOM 652 N N . PRO A 1 85 ? 23.195 -5.373 -21.032 1.00 84.12 85 PRO A N 1
ATOM 653 C CA . PRO A 1 85 ? 23.880 -6.305 -20.140 1.00 84.12 85 PRO A CA 1
ATOM 654 C C . PRO A 1 85 ? 23.425 -6.133 -18.690 1.00 84.12 85 PRO A C 1
ATOM 656 O O . PRO A 1 85 ? 23.286 -5.009 -18.216 1.00 84.12 85 PRO A O 1
ATOM 659 N N . ARG A 1 86 ? 23.240 -7.236 -17.951 1.00 82.12 86 ARG A N 1
ATOM 660 C CA . ARG A 1 86 ? 22.715 -7.219 -16.570 1.00 82.12 86 ARG A CA 1
ATOM 661 C C . ARG A 1 86 ? 23.487 -6.281 -15.632 1.00 82.12 86 ARG A C 1
ATOM 663 O O . ARG A 1 86 ? 22.868 -5.594 -14.828 1.00 82.12 86 ARG A O 1
ATOM 670 N N . GLY A 1 87 ? 24.811 -6.207 -15.781 1.00 80.56 87 GLY A N 1
ATOM 671 C CA . GLY A 1 87 ? 25.669 -5.315 -14.990 1.00 80.56 87 GLY A CA 1
ATOM 672 C C . GLY A 1 87 ? 25.397 -3.820 -15.204 1.00 80.56 87 GLY A C 1
ATOM 673 O O . GLY A 1 87 ? 25.705 -3.019 -14.332 1.00 80.56 87 GLY A O 1
ATOM 674 N N . GLU A 1 88 ? 24.770 -3.431 -16.317 1.00 82.06 88 GLU A N 1
ATOM 675 C CA . GLU A 1 88 ? 24.423 -2.034 -16.615 1.00 82.06 88 GLU A CA 1
ATOM 676 C C . GLU A 1 88 ? 23.009 -1.655 -16.142 1.00 82.06 88 GLU A C 1
ATOM 678 O O . GLU A 1 88 ? 22.648 -0.476 -16.146 1.00 82.06 88 GLU A O 1
ATOM 683 N N . TRP A 1 89 ? 22.196 -2.627 -15.705 1.00 85.81 89 TRP A N 1
ATOM 684 C CA . TRP A 1 89 ? 20.807 -2.373 -15.304 1.00 85.81 89 TRP A CA 1
ATOM 685 C C . TRP A 1 89 ? 20.733 -1.460 -14.084 1.00 85.81 89 TRP A C 1
ATOM 687 O O . TRP A 1 89 ? 19.904 -0.558 -14.057 1.00 85.81 89 TRP A O 1
ATOM 697 N N . GLY A 1 90 ? 21.604 -1.655 -13.090 1.00 81.75 90 GLY A N 1
ATOM 698 C CA . GLY A 1 90 ? 21.614 -0.819 -11.888 1.00 81.75 90 GLY A CA 1
ATOM 699 C C . GLY A 1 90 ? 21.999 0.631 -12.192 1.00 81.75 90 GLY A C 1
ATOM 700 O O . GLY A 1 90 ? 21.309 1.546 -11.757 1.00 81.75 90 GLY A O 1
ATOM 701 N N . ALA A 1 91 ? 23.040 0.847 -13.006 1.00 80.19 91 ALA A N 1
ATOM 702 C CA . ALA A 1 91 ? 23.461 2.188 -13.419 1.00 80.19 91 ALA A CA 1
ATOM 703 C C . ALA A 1 91 ? 22.373 2.902 -14.234 1.00 80.19 91 ALA A C 1
ATOM 705 O O . ALA A 1 91 ? 22.107 4.087 -14.031 1.00 80.19 91 ALA A O 1
ATOM 706 N N . ARG A 1 92 ? 21.696 2.167 -15.126 1.00 82.06 92 ARG A N 1
ATOM 707 C CA . ARG A 1 92 ? 20.592 2.716 -15.913 1.00 82.06 92 ARG A CA 1
ATOM 708 C C . ARG A 1 92 ? 19.371 3.015 -15.045 1.00 82.06 92 ARG A C 1
ATOM 710 O O . ARG A 1 92 ? 18.790 4.084 -15.195 1.00 82.06 92 ARG A O 1
ATOM 717 N N . LEU A 1 93 ? 19.001 2.131 -14.120 1.00 82.50 93 LEU A N 1
ATOM 718 C CA . LEU A 1 93 ? 17.911 2.391 -13.179 1.00 82.50 93 LEU A CA 1
ATOM 719 C C . LEU A 1 93 ? 18.221 3.613 -12.305 1.00 82.50 93 LEU A C 1
ATOM 721 O O . LEU A 1 93 ? 17.357 4.466 -12.158 1.00 82.50 93 LEU A O 1
ATOM 725 N N . ALA A 1 94 ? 19.457 3.754 -11.816 1.00 78.75 94 ALA A N 1
ATOM 726 C CA . ALA A 1 94 ? 19.885 4.912 -11.031 1.00 78.75 94 ALA A CA 1
ATOM 727 C C . ALA A 1 94 ? 19.702 6.241 -11.781 1.00 78.75 94 ALA A C 1
ATOM 729 O O . ALA A 1 94 ? 19.270 7.210 -11.176 1.00 78.75 94 ALA A O 1
ATOM 730 N N . THR A 1 95 ? 19.938 6.279 -13.100 1.00 80.00 95 THR A N 1
ATOM 731 C CA . THR A 1 95 ? 19.683 7.489 -13.916 1.00 80.00 95 THR A CA 1
ATOM 732 C C . THR A 1 95 ? 18.199 7.820 -14.094 1.00 80.00 95 THR A C 1
ATOM 734 O O . THR A 1 95 ? 17.857 8.940 -14.460 1.00 80.00 95 THR A O 1
ATOM 737 N N . LEU A 1 96 ? 17.316 6.841 -13.880 1.00 79.12 96 LEU A N 1
ATOM 738 C CA . LEU A 1 96 ? 15.867 7.003 -13.988 1.00 79.12 96 LEU A CA 1
ATOM 739 C C . LEU A 1 96 ? 15.212 7.298 -12.635 1.00 79.12 96 LEU A C 1
ATOM 741 O O . LEU A 1 96 ? 14.052 7.696 -12.611 1.00 79.12 96 LEU A O 1
ATOM 745 N N . LEU A 1 97 ? 15.917 7.091 -11.523 1.00 74.88 97 LEU A N 1
ATOM 746 C CA . LEU A 1 97 ? 15.482 7.513 -10.197 1.00 74.88 97 LEU A CA 1
ATOM 747 C C . LEU A 1 97 ? 15.799 9.010 -10.067 1.00 74.88 97 LEU A C 1
ATOM 749 O O . LEU A 1 97 ? 16.956 9.393 -10.189 1.00 74.88 97 LEU A O 1
ATOM 753 N N . SER A 1 98 ? 14.788 9.862 -9.868 1.00 60.28 98 SER A N 1
ATOM 754 C CA . SER A 1 98 ? 14.987 11.313 -9.699 1.00 60.28 98 SER A CA 1
ATOM 755 C C . SER A 1 98 ? 16.036 11.643 -8.614 1.00 60.28 98 SER A C 1
ATOM 757 O O . SER A 1 98 ? 16.028 11.029 -7.542 1.00 60.28 98 SER A O 1
ATOM 759 N N . ASP A 1 99 ? 16.919 12.612 -8.911 1.00 53.25 99 ASP A N 1
ATOM 760 C CA . ASP A 1 99 ? 18.122 13.002 -8.138 1.00 53.25 99 ASP A CA 1
ATOM 761 C C . ASP A 1 99 ? 17.843 13.457 -6.687 1.00 53.25 99 ASP A C 1
ATOM 763 O O . ASP A 1 99 ? 18.750 13.532 -5.861 1.00 53.25 99 ASP A O 1
ATOM 767 N N . ASP A 1 100 ? 16.595 13.757 -6.353 1.00 49.00 100 ASP A N 1
ATOM 768 C CA . ASP A 1 100 ? 16.184 14.485 -5.154 1.00 49.00 100 ASP A CA 1
ATOM 769 C C . ASP A 1 100 ? 15.751 13.603 -3.967 1.00 49.00 100 ASP A C 1
ATOM 771 O O . ASP A 1 100 ? 15.491 14.130 -2.889 1.00 49.00 100 ASP A O 1
ATOM 775 N N . VAL A 1 101 ? 15.675 12.272 -4.113 1.00 51.34 101 VAL A N 1
ATOM 776 C CA . VAL A 1 101 ? 14.932 11.448 -3.128 1.00 51.34 101 VAL A CA 1
ATOM 777 C C . VAL A 1 101 ? 15.682 10.251 -2.551 1.00 51.34 101 VAL A C 1
ATOM 779 O O . VAL A 1 101 ? 15.426 9.866 -1.412 1.00 51.34 101 VAL A O 1
ATOM 782 N N . TRP A 1 102 ? 16.622 9.657 -3.276 1.00 51.25 102 TRP A N 1
ATOM 783 C CA . TRP A 1 102 ? 17.330 8.469 -2.777 1.00 51.25 102 TRP A CA 1
ATOM 784 C C . TRP A 1 102 ? 18.780 8.762 -2.375 1.00 51.25 102 TRP A C 1
ATOM 786 O O . TRP A 1 102 ? 19.480 7.875 -1.897 1.00 51.25 102 TRP A O 1
ATOM 796 N N . ALA A 1 103 ? 19.227 10.005 -2.571 1.00 40.28 103 ALA A N 1
ATOM 797 C CA . ALA A 1 103 ? 20.633 10.387 -2.587 1.00 40.28 103 ALA A CA 1
ATOM 798 C C . ALA A 1 103 ? 21.268 10.662 -1.214 1.00 40.28 103 ALA A C 1
ATOM 800 O O . ALA A 1 103 ? 22.491 10.780 -1.162 1.00 40.28 103 ALA A O 1
ATOM 801 N N . GLU A 1 104 ? 20.506 10.787 -0.122 1.00 39.66 104 GLU A N 1
ATOM 802 C CA . GLU A 1 104 ? 21.092 11.438 1.057 1.00 39.66 104 GLU A CA 1
ATOM 803 C C . GLU A 1 104 ? 21.957 10.551 1.956 1.00 39.66 104 GLU A C 1
ATOM 805 O O . GLU A 1 104 ? 22.887 11.078 2.550 1.00 39.66 104 GLU A O 1
ATOM 810 N N . GLU A 1 105 ? 21.817 9.223 1.965 1.00 45.84 105 GLU A N 1
ATOM 811 C CA . GLU A 1 105 ? 22.819 8.367 2.616 1.00 45.84 105 GLU A CA 1
ATOM 812 C C . GLU A 1 105 ? 22.935 7.005 1.920 1.00 45.84 105 GLU A C 1
ATOM 814 O O . GLU A 1 105 ? 21.971 6.247 1.832 1.00 45.84 105 GLU A O 1
ATOM 819 N N . THR A 1 106 ? 24.159 6.615 1.551 1.00 45.78 106 THR A N 1
ATOM 820 C CA . THR A 1 106 ? 24.534 5.222 1.213 1.00 45.78 106 THR A CA 1
ATOM 821 C C . THR A 1 106 ? 24.341 4.768 -0.243 1.00 45.78 106 THR A C 1
ATOM 823 O O . THR A 1 106 ? 24.004 3.615 -0.505 1.00 45.78 106 THR A O 1
ATOM 826 N N . TYR A 1 107 ? 24.679 5.603 -1.223 1.00 52.09 107 TYR A N 1
ATOM 827 C CA . TYR A 1 107 ? 25.273 5.061 -2.450 1.00 52.09 107 TYR A CA 1
ATOM 828 C C . TYR A 1 107 ? 26.789 5.208 -2.330 1.00 52.09 107 TYR A C 1
ATOM 830 O O . TYR A 1 107 ? 27.283 6.335 -2.413 1.00 52.09 107 TYR A O 1
ATOM 838 N N . PRO A 1 108 ? 27.578 4.128 -2.159 1.00 44.47 108 PRO A N 1
ATOM 839 C CA . PRO A 1 108 ? 28.960 4.224 -2.581 1.00 44.47 108 PRO A CA 1
ATOM 840 C C . PRO A 1 108 ? 28.884 4.580 -4.060 1.00 44.47 108 PRO A C 1
ATOM 842 O O . PRO A 1 108 ? 28.287 3.846 -4.847 1.00 44.47 108 PRO A O 1
ATOM 845 N N . VAL A 1 109 ? 29.407 5.753 -4.410 1.00 44.03 109 VAL A N 1
ATOM 846 C CA . VAL A 1 109 ? 29.569 6.234 -5.780 1.00 44.03 109 VAL A CA 1
ATOM 847 C C . VAL A 1 109 ? 30.500 5.257 -6.500 1.00 44.03 109 VAL A C 1
ATOM 849 O O . VAL A 1 109 ? 31.678 5.504 -6.713 1.00 44.03 109 VAL A O 1
ATOM 852 N N . ALA A 1 110 ? 29.965 4.104 -6.871 1.00 45.25 110 ALA A N 1
ATOM 853 C CA . ALA A 1 110 ? 30.520 3.203 -7.845 1.00 45.25 110 ALA A CA 1
ATOM 854 C C . ALA A 1 110 ? 29.709 3.443 -9.114 1.00 45.25 110 ALA A C 1
ATOM 856 O O . ALA A 1 110 ? 28.927 2.605 -9.550 1.00 45.25 110 ALA A O 1
ATOM 857 N N . ARG A 1 111 ? 29.927 4.607 -9.740 1.00 47.53 111 ARG A N 1
ATOM 858 C CA . ARG A 1 111 ? 29.455 4.945 -11.099 1.00 47.53 111 ARG A CA 1
ATOM 859 C C . ARG A 1 111 ? 30.009 3.991 -12.184 1.00 47.53 111 ARG A C 1
ATOM 861 O O . ARG A 1 111 ? 30.062 4.365 -13.347 1.00 47.53 111 ARG A O 1
ATOM 868 N N . SER A 1 112 ? 30.489 2.798 -11.819 1.00 50.62 112 SER A N 1
ATOM 869 C CA . SER A 1 112 ? 31.209 1.883 -12.709 1.00 50.62 112 SER A CA 1
ATOM 870 C C . SER A 1 112 ? 31.337 0.435 -12.196 1.00 50.62 112 SER A C 1
ATOM 872 O O . SER A 1 112 ? 32.127 -0.332 -12.744 1.00 50.62 112 SER A O 1
ATOM 874 N N . SER A 1 113 ? 30.620 -0.001 -11.149 1.00 52.41 113 SER A N 1
ATOM 875 C CA . SER A 1 113 ? 30.627 -1.436 -10.825 1.00 52.41 113 SER A CA 1
ATOM 876 C C . SER A 1 113 ? 29.570 -2.144 -11.668 1.00 52.41 113 SER A C 1
ATOM 878 O O . SER A 1 113 ? 28.413 -2.231 -11.266 1.00 52.41 113 SER A O 1
ATOM 880 N N . SER A 1 114 ? 29.972 -2.668 -12.829 1.00 56.59 114 SER A N 1
ATOM 881 C CA . SER A 1 114 ? 29.197 -3.629 -13.633 1.00 56.59 114 SER A CA 1
ATOM 882 C C . SER A 1 114 ? 29.074 -4.984 -12.923 1.00 56.59 114 SER A C 1
ATOM 884 O O . SER A 1 114 ? 29.346 -6.034 -13.504 1.00 56.59 114 SER A O 1
ATOM 886 N N . THR A 1 115 ? 28.726 -4.976 -11.638 1.00 61.03 115 THR A N 1
ATOM 887 C CA . THR A 1 115 ? 28.456 -6.185 -10.874 1.00 61.03 115 THR A CA 1
ATOM 888 C C . THR A 1 115 ? 26.989 -6.558 -11.092 1.00 61.03 115 THR A C 1
ATOM 890 O O . THR A 1 115 ? 26.107 -5.720 -10.890 1.00 61.03 115 THR A O 1
ATOM 893 N N . PRO A 1 116 ? 26.694 -7.795 -11.528 1.00 64.38 116 PRO A N 1
ATOM 894 C CA . PRO A 1 116 ? 25.318 -8.271 -11.689 1.00 64.38 116 PRO A CA 1
ATOM 895 C C . PRO A 1 116 ? 24.451 -8.049 -10.437 1.00 64.38 116 PRO A C 1
ATOM 897 O O . PRO A 1 116 ? 23.281 -7.696 -10.561 1.00 64.38 116 PRO A O 1
ATOM 900 N N . ASP A 1 117 ? 25.063 -8.140 -9.255 1.00 77.81 117 ASP A N 1
ATOM 901 C CA . ASP A 1 117 ? 24.408 -8.048 -7.947 1.00 77.81 117 ASP A CA 1
ATOM 902 C C . ASP A 1 117 ? 23.936 -6.626 -7.582 1.00 77.81 117 ASP A C 1
ATOM 904 O O . ASP A 1 117 ? 23.075 -6.455 -6.717 1.00 77.81 117 ASP A O 1
ATOM 908 N N . TYR A 1 118 ? 24.465 -5.581 -8.236 1.00 80.62 118 TYR A N 1
ATOM 909 C CA . TYR A 1 118 ? 24.135 -4.191 -7.896 1.00 80.62 118 TYR A CA 1
ATOM 910 C C . TYR A 1 118 ? 22.667 -3.853 -8.174 1.00 80.62 118 TYR A C 1
ATOM 912 O O . TYR A 1 118 ? 22.014 -3.183 -7.371 1.00 80.62 118 TYR A O 1
ATOM 920 N N . TYR A 1 119 ? 22.120 -4.341 -9.291 1.00 84.31 119 TYR A N 1
ATOM 921 C CA . TYR A 1 119 ? 20.707 -4.129 -9.586 1.00 84.31 119 TYR A CA 1
ATOM 922 C C . TYR A 1 119 ? 19.811 -4.824 -8.561 1.00 84.31 119 TYR A C 1
ATOM 924 O O . TYR A 1 119 ? 18.822 -4.235 -8.137 1.00 84.31 119 TYR A O 1
ATOM 932 N N . ASP A 1 120 ? 20.129 -6.063 -8.179 1.00 84.88 120 ASP A N 1
ATOM 933 C CA . ASP A 1 120 ? 19.285 -6.833 -7.262 1.00 84.88 120 ASP A CA 1
ATOM 934 C C . ASP A 1 120 ? 19.248 -6.178 -5.878 1.00 84.88 120 ASP A C 1
ATOM 936 O O . ASP A 1 120 ? 18.176 -6.047 -5.284 1.00 84.88 120 ASP A O 1
ATOM 940 N N . ALA A 1 121 ? 20.386 -5.645 -5.419 1.00 83.12 121 ALA A N 1
ATOM 941 C CA . ALA A 1 121 ? 20.456 -4.830 -4.211 1.00 83.12 121 ALA A CA 1
ATOM 942 C C . ALA A 1 121 ? 19.613 -3.543 -4.319 1.00 83.12 121 ALA A C 1
ATOM 944 O O . ALA A 1 121 ? 18.856 -3.220 -3.400 1.00 83.12 121 ALA A O 1
ATOM 945 N N . LEU A 1 122 ? 19.699 -2.823 -5.445 1.00 82.25 122 LEU A N 1
ATOM 946 C CA . LEU A 1 122 ? 18.925 -1.599 -5.676 1.00 82.25 122 LEU A CA 1
ATOM 947 C C . LEU A 1 122 ? 17.416 -1.881 -5.730 1.00 82.25 122 LEU A C 1
ATOM 949 O O . LEU A 1 122 ? 16.634 -1.198 -5.069 1.00 82.25 122 LEU A O 1
ATOM 953 N N . LYS A 1 123 ? 17.011 -2.925 -6.460 1.00 84.69 123 LYS A N 1
ATOM 954 C CA . LYS A 1 123 ? 15.629 -3.407 -6.533 1.00 84.69 123 LYS A CA 1
ATOM 955 C C . LYS A 1 123 ? 15.100 -3.737 -5.139 1.00 84.69 123 LYS A C 1
ATOM 957 O O . LYS A 1 123 ? 14.066 -3.205 -4.744 1.00 84.69 123 LYS A O 1
ATOM 962 N N . ALA A 1 124 ? 15.821 -4.557 -4.373 1.00 83.62 124 ALA A N 1
ATOM 963 C CA . ALA A 1 124 ? 15.422 -4.935 -3.018 1.00 83.62 124 ALA A CA 1
ATOM 964 C C . ALA A 1 124 ? 15.242 -3.711 -2.106 1.00 83.62 124 ALA A C 1
ATOM 966 O O . ALA A 1 124 ? 14.265 -3.627 -1.357 1.00 83.62 124 ALA A O 1
ATOM 967 N N . LYS A 1 125 ? 16.143 -2.727 -2.209 1.00 83.12 125 LYS A N 1
ATOM 968 C CA . LYS A 1 125 ? 16.083 -1.497 -1.418 1.00 83.12 125 LYS A CA 1
ATOM 969 C C . LYS A 1 125 ? 14.849 -0.654 -1.750 1.00 83.12 125 LYS A C 1
ATOM 971 O O . LYS A 1 125 ? 14.111 -0.318 -0.824 1.00 83.12 125 LYS A O 1
ATOM 976 N N . ILE A 1 126 ? 14.576 -0.394 -3.032 1.00 83.38 126 ILE A N 1
ATOM 977 C CA . ILE A 1 126 ? 13.389 0.362 -3.479 1.00 83.38 126 ILE A CA 1
ATOM 978 C C . ILE A 1 126 ? 12.110 -0.291 -2.941 1.00 83.38 126 ILE A C 1
ATOM 980 O O . ILE A 1 126 ? 11.251 0.388 -2.378 1.00 83.38 126 ILE A O 1
ATOM 984 N N . LEU A 1 127 ? 12.007 -1.618 -3.060 1.00 82.62 127 LEU A N 1
ATOM 985 C CA . LEU A 1 127 ? 10.848 -2.364 -2.572 1.00 82.62 127 LEU A CA 1
ATOM 986 C C . LEU A 1 127 ? 10.705 -2.286 -1.047 1.00 82.62 127 LEU A C 1
ATOM 988 O O . LEU A 1 127 ? 9.605 -2.046 -0.553 1.00 82.62 127 LEU A O 1
ATOM 992 N N . SER A 1 128 ? 11.804 -2.411 -0.297 1.00 81.00 128 SER A N 1
ATOM 993 C CA . SER A 1 128 ? 11.776 -2.273 1.167 1.00 81.00 128 SER A CA 1
ATOM 994 C C . SER A 1 128 ? 11.355 -0.874 1.628 1.00 81.00 128 SER A C 1
ATOM 996 O O . SER A 1 128 ? 10.599 -0.742 2.586 1.00 81.00 128 SER A O 1
ATOM 998 N N . GLN A 1 129 ? 11.798 0.179 0.936 1.00 80.44 129 GLN A N 1
ATOM 999 C CA . G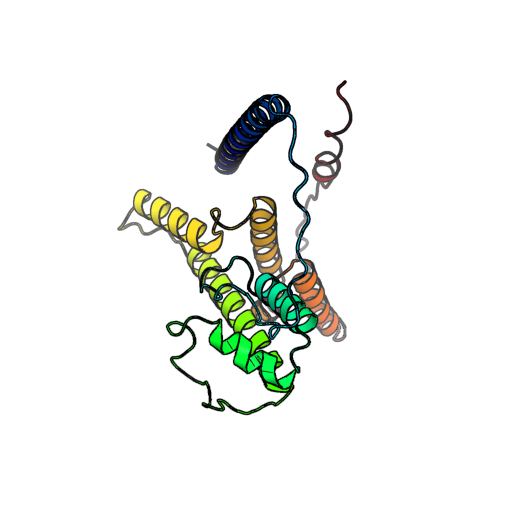LN A 1 129 ? 11.468 1.557 1.298 1.00 80.44 129 GLN A CA 1
ATOM 1000 C C . GLN A 1 129 ? 10.012 1.883 0.975 1.00 80.44 129 GLN A C 1
ATOM 1002 O O . GLN A 1 129 ? 9.347 2.554 1.762 1.00 80.44 129 GLN A O 1
ATOM 1007 N N . ALA A 1 130 ? 9.493 1.374 -0.144 1.00 80.44 130 ALA A N 1
ATOM 1008 C CA . ALA A 1 130 ? 8.083 1.514 -0.475 1.00 80.44 130 ALA A CA 1
ATOM 1009 C C . ALA A 1 130 ? 7.179 0.829 0.559 1.00 80.44 130 ALA A C 1
ATOM 1011 O O . ALA A 1 130 ? 6.207 1.438 1.002 1.00 80.44 130 ALA A O 1
ATOM 1012 N N . ARG A 1 131 ? 7.545 -0.382 0.999 1.00 79.44 131 ARG A N 1
ATOM 1013 C CA . ARG A 1 131 ? 6.849 -1.103 2.076 1.00 79.44 131 ARG A CA 1
ATOM 1014 C C . ARG A 1 131 ? 6.913 -0.355 3.407 1.00 79.44 131 ARG A C 1
ATOM 1016 O O . ARG A 1 131 ? 5.886 -0.180 4.047 1.00 79.44 131 ARG A O 1
ATOM 1023 N N . ALA A 1 132 ? 8.079 0.169 3.787 1.00 80.44 132 ALA A N 1
ATOM 1024 C CA . ALA A 1 132 ? 8.230 0.956 5.014 1.00 80.44 132 ALA A CA 1
ATOM 1025 C C . ALA A 1 132 ? 7.396 2.252 5.001 1.00 80.44 132 ALA A C 1
ATOM 1027 O O . ALA A 1 132 ? 6.782 2.610 6.002 1.00 80.44 132 ALA A O 1
ATOM 1028 N N . ALA A 1 133 ? 7.338 2.954 3.865 1.00 82.00 133 ALA A N 1
ATOM 1029 C CA . ALA A 1 133 ? 6.504 4.147 3.721 1.00 82.00 133 ALA A CA 1
ATOM 1030 C C . ALA A 1 133 ? 5.000 3.824 3.794 1.00 82.00 133 ALA A C 1
ATOM 1032 O O . ALA A 1 133 ? 4.195 4.644 4.245 1.00 82.00 133 ALA A O 1
ATOM 1033 N N . GLU A 1 134 ? 4.616 2.642 3.320 1.00 81.81 134 GLU A N 1
ATOM 1034 C CA . GLU A 1 134 ? 3.248 2.145 3.379 1.00 81.81 134 GLU A CA 1
ATOM 1035 C C . GLU A 1 134 ? 2.839 1.772 4.806 1.00 81.81 134 GLU A C 1
ATOM 1037 O O . GLU A 1 134 ? 1.804 2.249 5.271 1.00 81.81 134 GLU A O 1
ATOM 1042 N N . GLU A 1 135 ? 3.705 1.052 5.516 1.00 82.44 135 GLU A N 1
ATOM 1043 C CA . GLU A 1 135 ? 3.562 0.729 6.937 1.00 82.44 135 GLU A CA 1
ATOM 1044 C C . GLU A 1 135 ? 3.423 1.994 7.790 1.00 82.44 135 GLU A C 1
ATOM 1046 O O . GLU A 1 135 ? 2.471 2.153 8.548 1.00 82.44 135 GLU A O 1
ATOM 1051 N N . GLN A 1 136 ? 4.311 2.974 7.596 1.00 85.06 136 GLN A N 1
ATOM 1052 C CA . GLN A 1 136 ? 4.223 4.237 8.327 1.00 85.06 136 GLN A CA 1
ATOM 1053 C C . GLN A 1 136 ? 2.883 4.949 8.088 1.00 85.06 136 GLN A C 1
ATOM 1055 O O . GLN A 1 136 ? 2.312 5.530 9.008 1.00 85.06 136 GLN A O 1
ATOM 1060 N N . SER A 1 137 ? 2.354 4.885 6.862 1.00 86.19 137 SER A N 1
ATOM 1061 C CA . SER A 1 137 ? 1.057 5.491 6.549 1.00 86.19 137 SER A CA 1
ATOM 1062 C C . SER A 1 137 ? -0.100 4.759 7.242 1.00 86.19 137 SER A C 1
ATOM 1064 O O . SER A 1 137 ? -1.061 5.404 7.660 1.00 86.19 137 SER A O 1
ATOM 1066 N N . TRP A 1 138 ? -0.011 3.432 7.381 1.00 85.25 138 TRP A N 1
ATOM 1067 C CA . TRP A 1 138 ? -0.961 2.644 8.166 1.00 85.25 138 TRP A CA 1
ATOM 1068 C C . TRP A 1 138 ? -0.905 3.022 9.648 1.00 85.25 138 TRP A C 1
ATOM 1070 O O . TRP A 1 138 ? -1.945 3.332 10.224 1.00 85.25 138 TRP A O 1
ATOM 1080 N N . LEU A 1 139 ? 0.290 3.089 10.242 1.00 85.94 139 LEU A N 1
ATOM 1081 C CA . LEU A 1 139 ? 0.467 3.475 11.646 1.00 85.94 139 LEU A CA 1
ATOM 1082 C C . LEU A 1 139 ? -0.082 4.878 11.931 1.00 85.94 139 LEU A C 1
ATOM 1084 O O . LEU A 1 139 ? -0.760 5.094 12.941 1.00 85.94 139 LEU A O 1
ATOM 1088 N N . ASP A 1 140 ? 0.157 5.830 11.027 1.00 87.12 140 ASP A N 1
ATOM 1089 C CA . ASP A 1 140 ? -0.407 7.180 11.104 1.00 87.12 140 ASP A CA 1
ATOM 1090 C C . ASP A 1 140 ? -1.945 7.148 11.120 1.00 87.12 140 ASP A C 1
ATOM 1092 O O . ASP A 1 140 ? -2.569 7.904 11.863 1.00 87.12 140 ASP A O 1
ATOM 1096 N N . PHE A 1 141 ? -2.565 6.269 10.325 1.00 87.12 141 PHE A N 1
ATOM 1097 C CA . PHE A 1 141 ? -4.017 6.087 10.281 1.00 87.12 141 PHE A CA 1
ATOM 1098 C C . PHE A 1 141 ? -4.556 5.378 11.531 1.00 87.12 141 PHE A C 1
ATOM 1100 O O . PHE A 1 141 ? -5.512 5.856 12.145 1.00 87.12 141 PHE A O 1
ATOM 1107 N N . SER A 1 142 ? -3.936 4.274 11.952 1.00 83.31 142 SER A N 1
ATOM 1108 C CA . SER A 1 142 ? -4.395 3.477 13.092 1.00 83.31 142 SER A CA 1
ATOM 1109 C C . SER A 1 142 ? -4.191 4.178 14.438 1.00 83.31 142 SER A C 1
ATOM 1111 O O . SER A 1 142 ? -4.881 3.865 15.405 1.00 83.31 142 SER A O 1
ATOM 1113 N N . SER A 1 143 ? -3.250 5.125 14.519 1.00 87.69 143 SER A N 1
ATOM 1114 C CA . SER A 1 143 ? -2.954 5.893 15.738 1.00 87.69 143 SER A CA 1
ATOM 1115 C C . SER A 1 143 ? -3.817 7.148 15.917 1.00 87.69 143 SER A C 1
ATOM 1117 O O . SER A 1 143 ? -3.686 7.847 16.928 1.00 87.69 143 SER A O 1
ATOM 1119 N N . VAL A 1 144 ? -4.720 7.457 14.975 1.00 86.75 144 VAL A N 1
ATOM 1120 C CA . VAL A 1 144 ? -5.631 8.601 15.107 1.00 86.75 144 VAL A CA 1
ATOM 1121 C C . VAL A 1 144 ? -6.549 8.402 16.315 1.00 86.75 144 VAL A C 1
ATOM 1123 O O . VAL A 1 144 ? -7.448 7.566 16.316 1.00 86.75 144 VAL A O 1
ATOM 1126 N N . ALA A 1 145 ? -6.350 9.231 17.338 1.00 90.31 145 ALA A N 1
ATOM 1127 C CA . ALA A 1 145 ? -7.123 9.212 18.573 1.00 90.31 145 ALA A CA 1
ATOM 1128 C C . ALA A 1 145 ? -7.860 10.538 18.813 1.00 90.31 145 ALA A C 1
ATOM 1130 O O . ALA A 1 145 ? -7.434 11.608 18.363 1.00 90.31 145 ALA A O 1
ATOM 1131 N N . TYR A 1 146 ? -8.969 10.458 19.554 1.00 91.56 146 TYR A N 1
ATOM 1132 C CA . TYR A 1 146 ? -9.744 11.623 19.973 1.00 91.56 146 TYR A CA 1
ATOM 1133 C C . TYR A 1 146 ? -8.950 12.491 20.956 1.00 91.56 146 TYR A C 1
ATOM 1135 O O . TYR A 1 146 ? -8.479 12.009 21.983 1.00 91.56 146 TYR A O 1
ATOM 1143 N N . ASP A 1 147 ? -8.861 13.785 20.649 1.00 93.69 147 ASP A N 1
ATOM 1144 C CA . ASP A 1 147 ? -8.280 14.806 21.517 1.00 93.69 147 ASP A CA 1
ATOM 1145 C C . ASP A 1 147 ? -9.396 15.755 22.002 1.00 93.69 147 ASP A C 1
ATOM 1147 O O . ASP A 1 147 ? -9.926 16.535 21.197 1.00 93.69 147 ASP A O 1
ATOM 1151 N N . PRO A 1 148 ? -9.768 15.722 23.300 1.00 94.12 148 PRO A N 1
ATOM 1152 C CA . PRO A 1 148 ? -10.810 16.584 23.852 1.00 94.12 148 PRO A CA 1
ATOM 1153 C C . PRO A 1 148 ? -10.546 18.083 23.675 1.00 94.12 148 PRO A C 1
ATOM 1155 O O . PRO A 1 148 ? -11.501 18.853 23.608 1.00 94.12 148 PRO A O 1
ATOM 1158 N N . ALA A 1 149 ? -9.280 18.507 23.576 1.00 95.75 149 ALA A N 1
ATOM 1159 C CA . ALA A 1 149 ? -8.924 19.913 23.399 1.00 95.75 149 ALA A CA 1
ATOM 1160 C C . ALA A 1 149 ? -9.186 20.420 21.969 1.00 95.75 149 ALA A C 1
ATOM 1162 O O . ALA A 1 149 ? -9.360 21.620 21.766 1.00 95.75 149 ALA A O 1
ATOM 1163 N N . LYS A 1 150 ? -9.229 19.518 20.979 1.00 93.94 150 LYS A N 1
ATOM 1164 C CA . LYS A 1 150 ? -9.429 19.846 19.554 1.00 93.94 150 LYS A CA 1
ATOM 1165 C C . LYS A 1 150 ? -10.831 19.499 19.045 1.00 93.94 150 LYS A C 1
ATOM 1167 O O . LYS A 1 150 ? -11.308 20.084 18.072 1.00 93.94 150 LYS A O 1
ATOM 1172 N N . GLY A 1 151 ? -11.511 18.577 19.724 1.00 93.19 151 GLY A N 1
ATOM 1173 C CA . GLY A 1 151 ? -12.896 18.206 19.454 1.00 93.19 151 GLY A CA 1
ATOM 1174 C C . GLY A 1 151 ? -13.089 17.317 18.219 1.00 93.19 151 GLY A C 1
ATOM 1175 O O . GLY A 1 151 ? -12.167 16.980 17.479 1.00 93.19 151 GLY A O 1
ATOM 1176 N N . VAL A 1 152 ? -14.341 16.916 17.984 1.00 90.25 152 VAL A N 1
ATOM 1177 C CA . VAL A 1 152 ? -14.700 15.891 16.980 1.00 90.25 152 VAL A CA 1
ATOM 1178 C C . VAL A 1 152 ? -14.488 16.324 15.524 1.00 90.25 152 VAL A C 1
ATOM 1180 O O . VAL A 1 152 ? -14.323 15.477 14.649 1.00 90.25 152 VAL A O 1
ATOM 1183 N N . ARG A 1 153 ? -14.470 17.635 15.245 1.00 91.62 153 ARG A N 1
ATOM 1184 C CA . ARG A 1 153 ? -14.211 18.157 13.893 1.00 91.62 153 ARG A CA 1
ATOM 1185 C C . ARG A 1 153 ? -12.751 17.956 13.487 1.00 91.62 153 ARG A C 1
ATOM 1187 O O . ARG A 1 153 ? -12.501 17.526 12.367 1.00 91.62 153 ARG A O 1
ATOM 1194 N N . ASP A 1 154 ? -11.814 18.225 14.397 1.00 93.75 154 ASP A N 1
ATOM 1195 C CA . ASP A 1 154 ? -10.386 17.956 14.180 1.00 93.75 154 ASP A CA 1
ATOM 1196 C C . ASP A 1 154 ? -10.131 16.460 13.979 1.00 93.75 154 ASP A C 1
ATOM 1198 O O . ASP A 1 154 ? -9.445 16.072 13.034 1.00 93.75 154 ASP A O 1
ATOM 1202 N N . LEU A 1 155 ? -10.761 15.619 14.809 1.00 89.62 155 LEU A N 1
ATOM 1203 C CA . LEU A 1 155 ? -10.683 14.164 14.675 1.00 89.62 155 LEU A CA 1
ATOM 1204 C C . LEU A 1 155 ? -11.079 13.703 13.264 1.00 89.62 155 LEU A C 1
ATOM 1206 O O . LEU A 1 155 ? -10.330 12.961 12.634 1.00 89.62 155 LEU A O 1
ATOM 1210 N N . GLY A 1 156 ? -12.225 14.168 12.752 1.00 82.94 156 GLY A N 1
ATOM 1211 C CA . GLY A 1 156 ? -12.699 13.804 11.414 1.00 82.94 156 GLY A CA 1
ATOM 1212 C C . GLY A 1 156 ? -11.747 14.235 10.293 1.00 82.94 156 GLY A C 1
ATOM 1213 O O . GLY A 1 156 ? -11.498 13.458 9.371 1.00 82.94 156 GLY A O 1
ATOM 1214 N N . LEU A 1 157 ? -11.172 15.439 10.384 1.00 88.69 157 LEU A N 1
ATOM 1215 C CA . LEU A 1 157 ? -10.211 15.945 9.396 1.00 88.69 157 LEU A CA 1
ATOM 1216 C C . LEU A 1 157 ? -8.905 15.144 9.403 1.00 88.69 157 LEU A C 1
ATOM 1218 O O . LEU A 1 157 ? -8.424 14.746 8.344 1.00 88.69 157 LEU A O 1
ATOM 1222 N N . ARG A 1 158 ? -8.351 14.864 10.588 1.00 90.06 158 ARG A N 1
ATOM 1223 C CA . ARG A 1 158 ? -7.123 14.069 10.733 1.00 90.06 158 ARG A CA 1
ATOM 1224 C C . ARG A 1 158 ? -7.313 12.639 10.250 1.00 90.06 158 ARG A C 1
ATOM 1226 O O . ARG A 1 158 ? -6.447 12.132 9.546 1.00 90.06 158 ARG A O 1
ATOM 1233 N N . LEU A 1 159 ? -8.446 12.021 10.590 1.00 84.88 159 LEU A N 1
ATOM 1234 C CA . LEU A 1 159 ? -8.777 10.676 10.132 1.00 84.88 159 LEU A CA 1
ATOM 1235 C C . LEU A 1 159 ? -8.896 10.624 8.605 1.00 84.88 159 LEU A C 1
ATOM 1237 O O . LEU A 1 159 ? -8.318 9.739 7.985 1.00 84.88 159 LEU A O 1
ATOM 1241 N N . SER A 1 160 ? -9.588 11.597 8.003 1.00 82.06 160 SER A N 1
ATOM 1242 C CA . SER A 1 160 ? -9.747 11.673 6.543 1.00 82.06 160 SER A CA 1
ATOM 1243 C C . SER A 1 160 ? -8.396 11.845 5.844 1.00 82.06 160 SER A C 1
ATOM 1245 O O . SER A 1 160 ? -8.059 11.067 4.958 1.00 82.06 160 SER A O 1
ATOM 1247 N N . ALA A 1 161 ? -7.568 12.786 6.308 1.00 85.62 161 ALA A N 1
ATOM 1248 C CA . ALA A 1 161 ? -6.246 13.030 5.732 1.00 85.62 161 ALA A CA 1
ATOM 1249 C C . ALA A 1 161 ? -5.289 11.831 5.890 1.00 85.62 161 ALA A C 1
ATOM 1251 O O . ALA A 1 161 ? -4.494 11.547 4.992 1.00 85.62 161 ALA A O 1
ATOM 1252 N N . ALA A 1 162 ? -5.349 11.121 7.022 1.00 84.00 162 ALA A N 1
ATOM 1253 C CA . ALA A 1 162 ? -4.560 9.910 7.235 1.00 84.00 162 ALA A CA 1
ATOM 1254 C C . ALA A 1 162 ? -5.034 8.764 6.325 1.00 84.00 162 ALA A C 1
ATOM 1256 O O . ALA A 1 162 ? -4.209 8.093 5.705 1.00 84.00 162 ALA A O 1
ATOM 1257 N N . ALA A 1 163 ? -6.353 8.592 6.173 1.00 82.25 163 ALA A N 1
ATOM 1258 C CA . ALA A 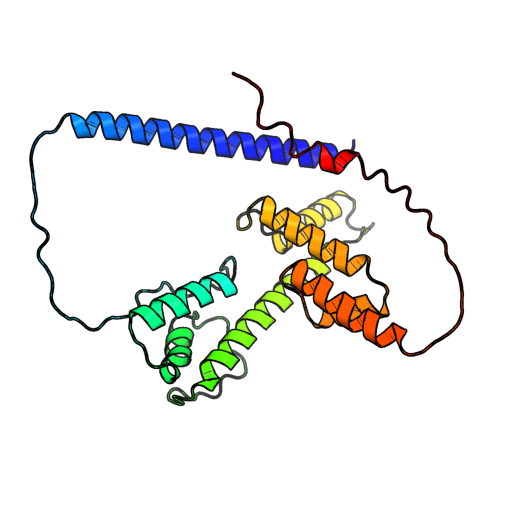1 163 ? -6.938 7.599 5.275 1.00 82.25 163 ALA A CA 1
ATOM 1259 C C . ALA A 1 163 ? -6.556 7.857 3.810 1.00 82.25 163 ALA A C 1
ATOM 1261 O O . ALA A 1 163 ? -6.140 6.931 3.120 1.00 82.25 163 ALA A O 1
ATOM 1262 N N . GLU A 1 164 ? -6.629 9.105 3.343 1.00 81.81 164 GLU A N 1
ATOM 1263 C CA . GLU A 1 164 ? -6.203 9.496 1.992 1.00 81.81 164 GLU A CA 1
ATOM 1264 C C . GLU A 1 164 ? -4.713 9.206 1.763 1.00 81.81 164 GLU A C 1
ATOM 1266 O O . GLU A 1 164 ? -4.335 8.643 0.736 1.00 81.81 164 GLU A O 1
ATOM 1271 N N . ARG A 1 165 ? -3.849 9.509 2.741 1.00 84.62 165 ARG A N 1
ATOM 1272 C CA . ARG A 1 165 ? -2.402 9.261 2.638 1.00 84.62 165 ARG A CA 1
ATOM 1273 C C . ARG A 1 165 ? -2.051 7.775 2.590 1.00 84.62 165 ARG A C 1
ATOM 1275 O O . ARG A 1 165 ? -1.165 7.384 1.822 1.00 84.62 165 ARG A O 1
ATOM 1282 N N . TRP A 1 166 ? -2.736 6.967 3.397 1.00 86.75 166 TRP A N 1
ATOM 1283 C CA . TRP A 1 166 ? -2.543 5.522 3.451 1.00 86.75 166 TRP A CA 1
ATOM 1284 C C . TRP A 1 166 ? -3.140 4.826 2.227 1.00 86.75 166 TRP A C 1
ATOM 1286 O O . TRP A 1 166 ? -2.412 4.156 1.490 1.00 86.75 166 TRP A O 1
ATOM 1296 N N . LEU A 1 167 ? -4.430 5.036 1.948 1.00 83.75 167 LEU A N 1
ATOM 1297 C CA . LEU A 1 167 ? -5.173 4.340 0.893 1.00 83.75 167 LEU A CA 1
ATOM 1298 C C . LEU A 1 167 ? -4.915 4.896 -0.504 1.00 83.75 167 LEU A C 1
ATOM 1300 O O . LEU A 1 167 ? -5.037 4.139 -1.470 1.00 83.75 167 LEU A O 1
ATOM 1304 N N . ARG A 1 168 ? -4.486 6.158 -0.624 1.00 82.62 168 ARG A N 1
ATOM 1305 C CA . ARG A 1 168 ? -4.157 6.836 -1.890 1.00 82.62 168 ARG A CA 1
ATOM 1306 C C . ARG A 1 168 ? -5.211 6.561 -2.976 1.00 82.62 168 ARG A C 1
ATOM 1308 O O . ARG A 1 168 ? -4.864 5.997 -4.020 1.00 82.62 168 ARG A O 1
ATOM 1315 N N . PRO A 1 169 ? -6.496 6.871 -2.727 1.00 75.56 169 PRO A N 1
ATOM 1316 C CA . PRO A 1 169 ? -7.598 6.501 -3.618 1.00 75.56 169 PRO A CA 1
ATOM 1317 C C . PRO A 1 169 ? -7.477 7.112 -5.023 1.00 75.56 169 PRO A C 1
ATOM 1319 O O . PRO A 1 169 ? -7.991 6.550 -5.982 1.00 75.56 169 PRO A O 1
ATOM 1322 N N . GLU A 1 170 ? -6.714 8.194 -5.193 1.00 77.75 170 GLU A N 1
ATOM 1323 C CA . GLU A 1 170 ? -6.403 8.798 -6.498 1.00 77.75 170 GLU A CA 1
ATOM 1324 C C . GLU A 1 170 ? -5.468 7.921 -7.350 1.00 77.75 170 GLU A C 1
ATOM 1326 O O . GLU A 1 170 ? -5.208 8.213 -8.517 1.00 77.75 170 GLU A O 1
ATOM 1331 N N . ARG A 1 171 ? -4.886 6.880 -6.746 1.00 71.88 171 ARG A N 1
ATOM 1332 C CA . ARG A 1 171 ? -3.781 6.082 -7.297 1.00 71.88 171 ARG A CA 1
ATOM 1333 C C . ARG A 1 171 ? -4.021 4.586 -7.239 1.00 71.88 171 ARG A C 1
ATOM 1335 O O . ARG A 1 171 ? -3.277 3.844 -7.875 1.00 71.88 171 ARG A O 1
ATOM 1342 N N . ARG A 1 172 ? -5.007 4.147 -6.458 1.00 76.81 172 ARG A N 1
ATOM 1343 C CA . ARG A 1 172 ? -5.382 2.746 -6.296 1.00 76.81 172 ARG A CA 1
ATOM 1344 C C . ARG A 1 172 ? -6.800 2.542 -6.802 1.00 76.81 172 ARG A C 1
ATOM 1346 O O . ARG A 1 172 ? -7.708 3.300 -6.481 1.00 76.81 172 ARG A O 1
ATOM 1353 N N . THR A 1 173 ? -6.997 1.482 -7.574 1.00 80.25 173 THR A N 1
ATOM 1354 C CA . THR A 1 173 ? -8.340 1.013 -7.929 1.00 80.25 173 THR A CA 1
ATOM 1355 C C . THR A 1 173 ? -9.094 0.566 -6.674 1.00 80.25 173 THR A C 1
ATOM 1357 O O . THR A 1 173 ? -8.481 0.177 -5.679 1.00 80.25 173 THR A O 1
ATOM 1360 N N . ALA A 1 174 ? -10.428 0.535 -6.731 1.00 79.19 174 ALA A N 1
ATOM 1361 C CA . ALA A 1 174 ? -11.246 0.049 -5.616 1.00 79.19 174 ALA A CA 1
ATOM 1362 C C . ALA A 1 174 ? -10.829 -1.360 -5.146 1.00 79.19 174 ALA A C 1
ATOM 1364 O O . ALA A 1 174 ? -10.775 -1.621 -3.949 1.00 79.19 174 ALA A O 1
ATOM 1365 N N . VAL A 1 175 ? -10.462 -2.248 -6.079 1.00 81.12 175 VAL A N 1
ATOM 1366 C CA . VAL A 1 175 ? -9.972 -3.599 -5.761 1.00 81.12 175 VAL A CA 1
ATOM 1367 C C . VAL A 1 175 ? -8.655 -3.548 -4.985 1.00 81.12 175 VAL A C 1
ATOM 1369 O O . VAL A 1 175 ? -8.526 -4.233 -3.977 1.00 81.12 175 VAL A O 1
ATOM 1372 N N . GLN A 1 176 ? -7.703 -2.710 -5.400 1.00 78.94 176 GLN A N 1
ATOM 1373 C CA . GLN A 1 176 ? -6.421 -2.554 -4.701 1.00 78.94 176 GLN A CA 1
ATOM 1374 C C . GLN A 1 176 ? -6.593 -1.949 -3.303 1.00 78.94 176 GLN A C 1
ATOM 1376 O O . GLN A 1 176 ? -5.906 -2.361 -2.373 1.00 78.94 176 GLN A O 1
ATOM 1381 N N . VAL A 1 177 ? -7.521 -1.000 -3.133 1.00 81.00 177 VAL A N 1
ATOM 1382 C CA . VAL A 1 177 ? -7.865 -0.450 -1.812 1.00 81.00 177 VAL A CA 1
ATOM 1383 C C . VAL A 1 177 ? -8.431 -1.547 -0.911 1.00 81.00 177 VAL A C 1
ATOM 1385 O O . VAL A 1 177 ? -7.972 -1.705 0.216 1.00 81.00 177 VAL A O 1
ATOM 1388 N N . VAL A 1 178 ? -9.373 -2.351 -1.416 1.00 81.50 178 VAL A N 1
ATOM 1389 C CA . VAL A 1 178 ? -9.941 -3.482 -0.665 1.00 81.50 178 VAL A CA 1
ATOM 1390 C C . VAL A 1 178 ? -8.862 -4.496 -0.291 1.00 81.50 178 VAL A C 1
ATOM 1392 O O . VAL A 1 178 ? -8.804 -4.909 0.862 1.00 81.50 178 VAL A O 1
ATOM 1395 N N . GLN A 1 179 ? -7.987 -4.870 -1.228 1.00 84.69 179 GLN A N 1
ATOM 1396 C CA . GLN A 1 179 ? -6.877 -5.791 -0.966 1.00 84.69 179 GLN A CA 1
ATOM 1397 C C . GLN A 1 179 ? -5.935 -5.254 0.114 1.00 84.69 179 GLN A C 1
ATOM 1399 O O . GLN A 1 179 ? -5.563 -6.005 1.011 1.00 84.69 179 GLN A O 1
ATOM 1404 N N . ARG A 1 180 ? -5.601 -3.957 0.072 1.00 84.56 180 ARG A N 1
ATOM 1405 C CA . ARG A 1 180 ? -4.762 -3.312 1.090 1.00 84.56 180 ARG A CA 1
ATOM 1406 C C . ARG A 1 180 ? -5.420 -3.346 2.467 1.00 84.56 180 ARG A C 1
ATOM 1408 O O . ARG A 1 180 ? -4.790 -3.781 3.420 1.00 84.56 180 ARG A O 1
ATOM 1415 N N . VAL A 1 181 ? -6.684 -2.934 2.572 1.00 84.88 181 VAL A N 1
ATOM 1416 C CA . VAL A 1 181 ? -7.419 -2.951 3.850 1.00 84.88 181 VAL A CA 1
ATOM 1417 C C . VAL A 1 181 ? -7.534 -4.376 4.391 1.00 84.88 181 VAL A C 1
ATOM 1419 O O . VAL A 1 181 ? -7.313 -4.603 5.577 1.00 84.88 181 VAL A O 1
ATOM 1422 N N . ALA A 1 182 ? -7.851 -5.344 3.529 1.00 85.06 182 ALA A N 1
ATOM 1423 C CA . ALA A 1 182 ? -7.957 -6.745 3.915 1.00 85.06 182 ALA A CA 1
ATOM 1424 C C . ALA A 1 182 ? -6.621 -7.305 4.422 1.00 85.06 182 ALA A C 1
ATOM 1426 O O . ALA A 1 182 ? -6.618 -8.056 5.393 1.00 85.06 182 ALA A O 1
ATOM 1427 N N . LEU A 1 183 ? -5.506 -6.933 3.789 1.00 85.88 183 LEU A N 1
ATOM 1428 C CA . LEU A 1 183 ? -4.164 -7.340 4.196 1.00 85.88 183 LEU A CA 1
ATOM 1429 C C . LEU A 1 183 ? -3.799 -6.802 5.586 1.00 85.88 183 LEU A C 1
ATOM 1431 O O . LEU A 1 183 ? -3.426 -7.594 6.448 1.00 85.88 183 LEU A O 1
ATOM 1435 N N . GLU A 1 184 ? -3.971 -5.502 5.841 1.00 85.19 184 GLU A N 1
ATOM 1436 C CA . GLU A 1 184 ? -3.671 -4.942 7.171 1.00 85.19 184 GLU A CA 1
ATOM 1437 C C . GLU A 1 184 ? -4.586 -5.532 8.246 1.00 85.19 184 GLU A C 1
ATOM 1439 O O . GLU A 1 184 ? -4.148 -5.881 9.345 1.00 85.19 184 GLU A O 1
ATOM 1444 N N . GLN A 1 185 ? -5.864 -5.730 7.909 1.00 84.44 185 GLN A N 1
ATOM 1445 C CA . GLN A 1 185 ? -6.799 -6.390 8.807 1.00 84.44 185 GLN A CA 1
ATOM 1446 C C . GLN A 1 185 ? -6.355 -7.826 9.106 1.00 84.44 185 GLN A C 1
ATOM 1448 O O . GLN A 1 185 ? -6.380 -8.226 10.268 1.00 84.44 185 GLN A O 1
ATOM 1453 N N . PHE A 1 186 ? -5.922 -8.590 8.099 1.00 86.75 186 PHE A N 1
ATOM 1454 C CA . PHE A 1 186 ? -5.399 -9.944 8.278 1.00 86.75 186 PHE A CA 1
ATOM 1455 C C . PHE A 1 186 ? -4.210 -9.956 9.243 1.00 86.75 186 PHE A C 1
ATOM 1457 O O . PHE A 1 186 ? -4.244 -10.695 10.224 1.00 86.75 186 PHE A O 1
ATOM 1464 N N . VAL A 1 187 ? -3.215 -9.088 9.029 1.00 86.12 187 VAL A N 1
ATOM 1465 C CA . VAL A 1 187 ? -2.038 -8.987 9.909 1.00 86.12 187 VAL A CA 1
ATOM 1466 C C . VAL A 1 187 ? -2.450 -8.608 11.335 1.00 86.12 187 VAL A C 1
ATOM 1468 O O . VAL A 1 187 ? -1.947 -9.189 12.295 1.00 86.12 187 VAL A O 1
ATOM 1471 N N . SER A 1 188 ? -3.417 -7.699 11.502 1.00 82.31 188 SER A N 1
ATOM 1472 C CA . SER A 1 188 ? -3.914 -7.289 12.824 1.00 82.31 188 SER A CA 1
ATOM 1473 C C . SER A 1 188 ? -4.605 -8.409 13.615 1.00 82.31 188 SER A C 1
ATOM 1475 O O . SER A 1 188 ? -4.643 -8.340 14.844 1.00 82.31 188 SER A O 1
ATOM 1477 N N . LEU A 1 189 ? -5.148 -9.414 12.917 1.00 86.12 189 LEU A N 1
ATOM 14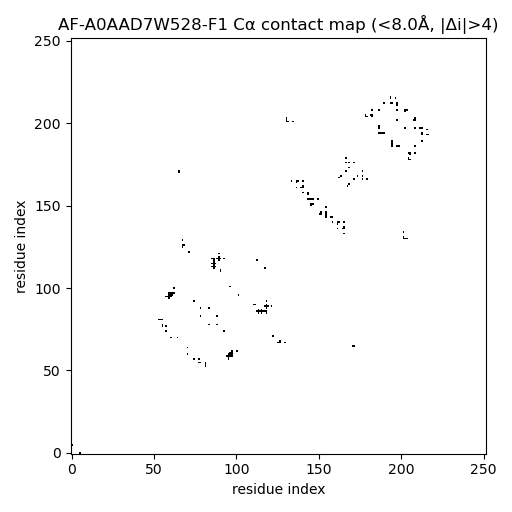78 C CA . LEU A 1 189 ? -5.882 -10.547 13.488 1.00 86.12 189 LEU A CA 1
ATOM 1479 C C . LEU A 1 189 ? -4.978 -11.735 13.846 1.00 86.12 189 LEU A C 1
ATOM 1481 O O . LEU A 1 189 ? -5.455 -12.685 14.471 1.00 86.12 189 LEU A O 1
ATOM 1485 N N . LEU A 1 190 ? -3.705 -11.711 13.445 1.00 88.25 190 LEU A N 1
ATOM 1486 C CA . LEU A 1 190 ? -2.750 -12.753 13.808 1.00 88.25 190 LEU A CA 1
ATOM 1487 C C . LEU A 1 190 ? -2.457 -12.734 15.323 1.00 88.25 190 LEU A C 1
ATOM 1489 O O . LEU A 1 190 ? -2.477 -11.662 15.934 1.00 88.25 190 LEU A O 1
ATOM 1493 N N . PRO A 1 191 ? -2.146 -13.898 15.935 1.00 88.88 191 PRO A N 1
ATOM 1494 C CA . PRO A 1 191 ? -1.578 -13.961 17.285 1.00 88.88 191 PRO A CA 1
ATOM 1495 C C . PRO A 1 191 ? -0.328 -13.084 17.396 1.00 88.88 191 PRO A C 1
ATOM 1497 O O . PRO A 1 191 ? 0.386 -12.932 16.408 1.00 88.88 191 PRO A O 1
ATOM 1500 N N .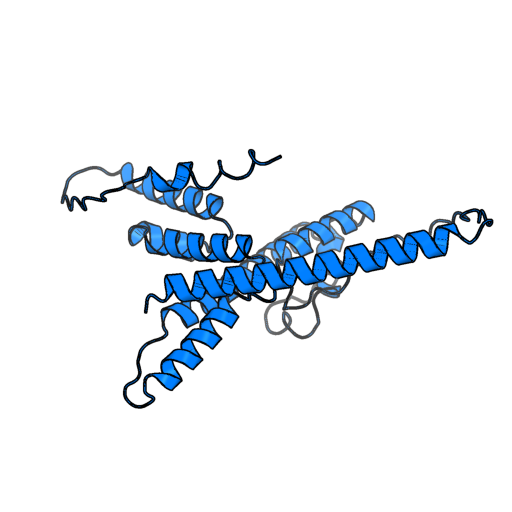 GLU A 1 192 ? -0.043 -12.525 18.573 1.00 84.31 192 GLU A N 1
ATOM 1501 C CA . GLU A 1 192 ? 0.999 -11.499 18.757 1.00 84.31 192 GLU A CA 1
ATOM 1502 C C . GLU A 1 192 ? 2.388 -11.958 18.264 1.00 84.31 192 GLU A C 1
ATOM 1504 O O . GLU A 1 192 ? 3.131 -11.189 17.643 1.00 84.31 192 GLU A O 1
ATOM 1509 N N . GLU A 1 193 ? 2.707 -13.240 18.455 1.00 84.06 193 GLU A N 1
ATOM 1510 C CA . GLU A 1 193 ? 3.956 -13.863 18.012 1.00 84.06 193 GLU A CA 1
ATOM 1511 C C . GLU A 1 193 ? 4.075 -13.840 16.481 1.00 84.06 193 GLU A C 1
ATOM 1513 O O . GLU A 1 193 ? 5.055 -13.343 15.926 1.00 84.06 193 GLU A O 1
ATOM 1518 N N . ALA A 1 194 ? 3.031 -14.288 15.779 1.00 85.31 194 ALA A N 1
ATOM 1519 C CA . ALA A 1 194 ? 2.996 -14.280 14.320 1.00 85.31 194 ALA A CA 1
ATOM 1520 C C . ALA A 1 194 ? 2.832 -12.865 13.753 1.00 85.31 194 ALA A C 1
ATOM 1522 O O . ALA A 1 194 ? 3.433 -12.538 12.733 1.00 85.31 194 ALA A O 1
ATOM 1523 N N . LYS A 1 195 ? 2.054 -12.007 14.415 1.00 86.62 195 LYS A N 1
ATOM 1524 C CA . LYS A 1 195 ? 1.805 -10.625 14.006 1.00 86.62 195 LYS A CA 1
ATOM 1525 C C . LYS A 1 195 ? 3.099 -9.830 13.952 1.00 86.62 195 LYS A C 1
ATOM 1527 O O . LYS A 1 195 ? 3.398 -9.253 12.913 1.00 86.62 195 LYS A O 1
ATOM 1532 N N . SER A 1 196 ? 3.878 -9.825 15.035 1.00 85.12 196 SER A N 1
ATOM 1533 C CA . SER A 1 196 ? 5.150 -9.093 15.096 1.00 85.12 196 SER A CA 1
ATOM 1534 C C . SER A 1 196 ? 6.142 -9.573 14.031 1.00 85.12 196 SER A C 1
ATOM 1536 O O . SER A 1 196 ? 6.797 -8.761 13.374 1.00 85.12 196 SER A O 1
ATOM 1538 N N . TRP A 1 197 ? 6.199 -10.886 13.793 1.00 86.62 197 TRP A N 1
ATOM 1539 C CA . TRP A 1 197 ? 7.068 -11.467 12.778 1.00 86.62 197 TRP A CA 1
ATO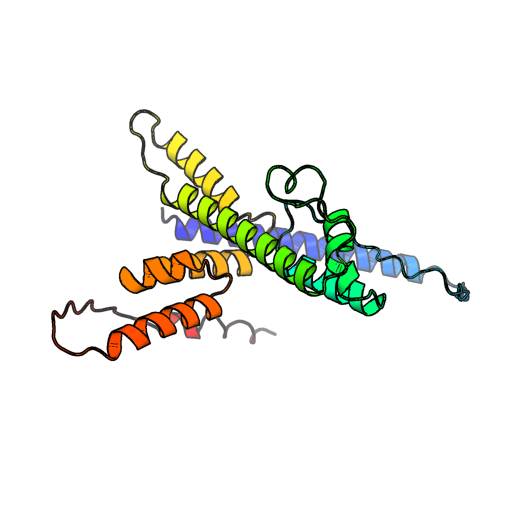M 1540 C C . TRP A 1 197 ? 6.620 -11.130 11.348 1.00 86.62 197 TRP A C 1
ATOM 1542 O O . TRP A 1 197 ? 7.432 -10.652 10.556 1.00 86.62 197 TRP A O 1
ATOM 1552 N N . VAL A 1 198 ? 5.334 -11.308 11.017 1.00 87.62 198 VAL A N 1
ATOM 1553 C CA . VAL A 1 198 ? 4.778 -10.980 9.690 1.00 87.62 198 VAL A CA 1
ATOM 1554 C C . VAL A 1 198 ? 4.898 -9.483 9.409 1.00 87.62 198 VAL A C 1
ATOM 1556 O O . VAL A 1 198 ? 5.313 -9.094 8.320 1.00 87.62 198 VAL A O 1
ATOM 1559 N N . HIS A 1 199 ? 4.619 -8.642 10.402 1.00 83.06 199 HIS A N 1
ATOM 1560 C CA . HIS A 1 199 ? 4.760 -7.193 10.302 1.00 83.06 199 HIS A CA 1
ATOM 1561 C C . HIS A 1 199 ? 6.211 -6.771 10.032 1.00 83.06 199 HIS A C 1
ATOM 1563 O O . HIS A 1 199 ? 6.456 -5.891 9.212 1.00 83.06 199 HIS A O 1
ATOM 1569 N N . GLY A 1 200 ? 7.196 -7.436 10.647 1.00 81.75 200 GLY A N 1
ATOM 1570 C CA . GLY A 1 200 ? 8.616 -7.200 10.361 1.00 81.75 200 GLY A CA 1
ATOM 1571 C C . GLY A 1 200 ? 9.038 -7.563 8.930 1.00 81.75 200 GLY A C 1
ATOM 1572 O O . GLY A 1 200 ? 10.044 -7.052 8.443 1.00 81.75 200 GLY A O 1
ATOM 1573 N N . GLN A 1 201 ? 8.274 -8.420 8.245 1.00 81.94 201 GLN A N 1
ATOM 1574 C CA . GLN A 1 201 ? 8.513 -8.799 6.849 1.00 81.94 201 GLN A CA 1
ATOM 1575 C C . GLN A 1 201 ? 7.757 -7.915 5.843 1.00 81.94 201 GLN A C 1
ATOM 1577 O O . GLN A 1 201 ? 8.079 -7.943 4.654 1.00 81.94 201 GLN A O 1
ATOM 1582 N N . THR A 1 202 ? 6.793 -7.101 6.293 1.00 80.38 202 THR A N 1
ATOM 1583 C CA . THR A 1 202 ? 6.019 -6.149 5.471 1.00 80.38 202 THR A CA 1
ATOM 1584 C C . THR A 1 202 ? 5.462 -6.767 4.170 1.00 80.38 202 THR A C 1
ATOM 1586 O O . THR A 1 202 ? 5.886 -6.389 3.075 1.00 80.38 202 THR A O 1
ATOM 1589 N N . PRO A 1 203 ? 4.564 -7.767 4.243 1.00 84.44 203 PRO A N 1
ATOM 1590 C CA . PRO A 1 203 ? 4.037 -8.433 3.050 1.00 84.44 203 PRO A CA 1
ATOM 1591 C C . PRO A 1 203 ? 3.357 -7.447 2.089 1.00 84.44 203 PRO A C 1
ATOM 1593 O O . PRO A 1 203 ? 2.635 -6.545 2.510 1.00 84.44 203 PRO A O 1
ATOM 1596 N N . GLY A 1 204 ? 3.563 -7.627 0.782 1.00 81.00 204 GLY A N 1
ATOM 1597 C CA . GLY A 1 204 ? 2.915 -6.815 -0.251 1.00 81.00 204 GLY A CA 1
ATOM 1598 C C . GLY A 1 204 ? 1.543 -7.348 -0.669 1.00 81.00 204 GLY A C 1
ATOM 1599 O O . GLY A 1 204 ? 0.719 -6.591 -1.185 1.00 81.00 204 GLY A O 1
ATOM 1600 N N . THR A 1 205 ? 1.289 -8.640 -0.440 1.00 84.44 205 THR A N 1
ATOM 1601 C CA . THR A 1 205 ? 0.077 -9.354 -0.874 1.00 84.44 205 THR A CA 1
ATOM 1602 C C . THR A 1 205 ? -0.500 -10.242 0.228 1.00 84.44 205 THR A C 1
ATOM 1604 O O . THR A 1 205 ? 0.187 -10.603 1.187 1.00 84.44 205 THR A O 1
ATOM 1607 N N . MET A 1 206 ? -1.773 -10.621 0.075 1.00 86.19 206 MET A N 1
ATOM 1608 C CA . MET A 1 206 ? -2.446 -11.554 0.983 1.00 86.19 206 MET A CA 1
ATOM 1609 C C . MET A 1 206 ? -1.743 -12.915 0.995 1.00 86.19 206 MET A C 1
ATOM 1611 O O . MET A 1 206 ? -1.496 -13.482 2.053 1.00 86.19 206 MET A O 1
ATOM 1615 N N . GLU A 1 207 ? -1.366 -13.421 -0.177 1.00 90.19 207 GLU A N 1
ATOM 1616 C CA . GLU A 1 207 ? -0.682 -14.701 -0.340 1.00 90.19 207 GLU A CA 1
ATOM 1617 C C . GLU A 1 207 ? 0.688 -14.710 0.349 1.00 90.19 207 GLU A C 1
ATOM 1619 O O . GLU A 1 207 ? 1.043 -15.685 1.013 1.00 90.19 207 GLU A O 1
ATOM 1624 N N . GLU A 1 208 ? 1.451 -13.617 0.242 1.00 88.00 208 GLU A N 1
ATOM 1625 C CA . GLU A 1 208 ? 2.709 -13.468 0.974 1.00 88.00 208 GLU A CA 1
ATOM 1626 C C . GLU A 1 208 ? 2.487 -13.473 2.485 1.00 88.00 208 GLU A C 1
ATOM 1628 O O . GLU A 1 208 ? 3.202 -14.183 3.190 1.00 88.00 208 GLU A O 1
ATOM 1633 N N . ALA A 1 209 ? 1.493 -12.730 2.979 1.00 88.88 209 ALA A N 1
ATOM 1634 C CA . ALA A 1 209 ? 1.184 -12.662 4.404 1.00 88.88 209 ALA A CA 1
ATOM 1635 C C . ALA A 1 209 ? 0.732 -14.010 4.971 1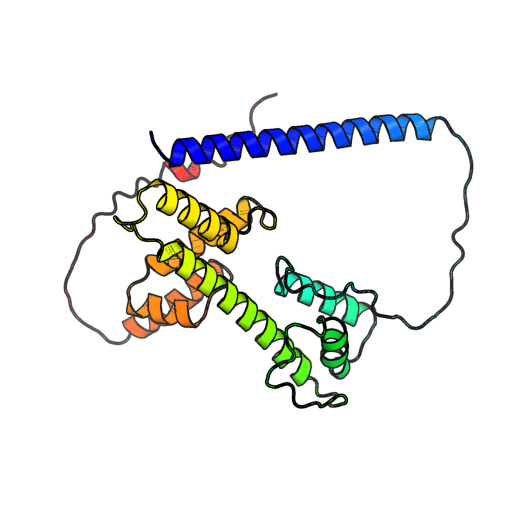.00 88.88 209 ALA A C 1
ATOM 1637 O O . ALA A 1 209 ? 1.180 -14.387 6.052 1.00 88.88 209 ALA A O 1
ATOM 1638 N N . ILE A 1 210 ? -0.102 -14.754 4.236 1.00 90.56 210 ILE A N 1
ATOM 1639 C CA . ILE A 1 210 ? -0.536 -16.103 4.619 1.00 90.56 210 ILE A CA 1
ATOM 1640 C C . ILE A 1 210 ? 0.667 -17.036 4.685 1.00 90.56 210 ILE A C 1
ATOM 1642 O O . ILE A 1 210 ? 0.900 -17.643 5.726 1.00 90.56 210 ILE A O 1
ATOM 1646 N N . ARG A 1 211 ? 1.480 -17.097 3.622 1.00 92.81 211 ARG A N 1
ATOM 1647 C CA . ARG A 1 211 ? 2.674 -17.953 3.581 1.00 92.81 211 ARG A CA 1
ATOM 1648 C C . ARG A 1 211 ? 3.616 -17.650 4.744 1.00 92.81 211 ARG A C 1
ATOM 1650 O O . ARG A 1 211 ? 4.159 -18.563 5.356 1.00 92.81 211 ARG A O 1
ATOM 1657 N N . LEU A 1 212 ? 3.828 -16.367 5.029 1.00 91.19 212 LEU A N 1
ATOM 1658 C CA . LEU A 1 212 ? 4.633 -15.908 6.150 1.00 91.19 212 LEU A CA 1
ATOM 1659 C C . LEU A 1 212 ? 4.009 -16.375 7.483 1.00 91.19 212 LEU A C 1
ATOM 1661 O O . LEU A 1 212 ? 4.670 -17.070 8.257 1.00 91.19 212 LEU A O 1
ATOM 1665 N N . ALA A 1 213 ? 2.741 -16.061 7.740 1.00 90.25 213 ALA A N 1
ATOM 1666 C CA . ALA A 1 213 ? 2.062 -16.459 8.971 1.00 90.25 213 ALA A CA 1
ATOM 1667 C C . ALA A 1 213 ? 2.109 -17.981 9.191 1.00 90.25 213 ALA A C 1
ATOM 1669 O O . ALA A 1 213 ? 2.439 -18.438 10.283 1.00 90.25 213 ALA A O 1
ATOM 1670 N N . GLU A 1 214 ? 1.851 -18.768 8.145 1.00 90.81 214 GLU A N 1
ATOM 1671 C CA . GLU A 1 214 ? 1.922 -20.229 8.177 1.00 90.81 214 GLU A CA 1
ATOM 1672 C C . GLU A 1 214 ? 3.329 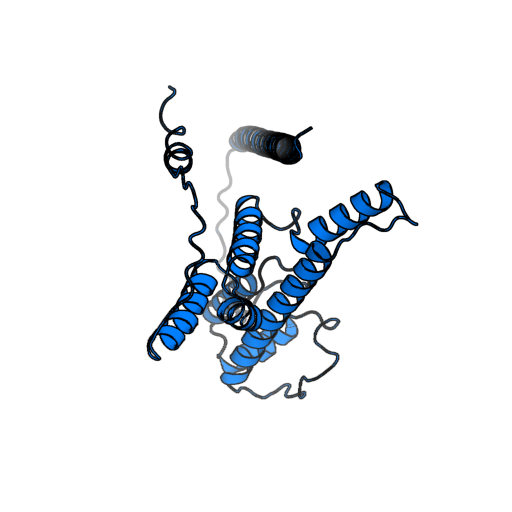-20.732 8.498 1.00 90.81 214 GLU A C 1
ATOM 1674 O O . GLU A 1 214 ? 3.472 -21.625 9.331 1.00 90.81 214 GLU A O 1
ATOM 1679 N N . GLN A 1 215 ? 4.374 -20.156 7.894 1.00 87.81 215 GLN A N 1
ATOM 1680 C CA . GLN A 1 215 ? 5.760 -20.523 8.194 1.00 87.81 215 GLN A CA 1
ATOM 1681 C C . GLN A 1 215 ? 6.094 -20.317 9.671 1.00 87.81 215 GLN A C 1
ATOM 1683 O O . GLN A 1 215 ? 6.705 -21.191 10.280 1.00 87.81 215 GLN A O 1
ATOM 1688 N N . HIS A 1 216 ? 5.670 -19.198 10.259 1.00 86.25 216 HIS A N 1
ATOM 1689 C CA . HIS A 1 216 ? 5.944 -18.915 11.664 1.00 86.25 216 HIS A CA 1
ATOM 1690 C C . HIS A 1 216 ? 5.139 -19.826 12.602 1.00 86.25 216 HIS A C 1
ATOM 1692 O O . HIS A 1 216 ? 5.703 -20.463 13.488 1.00 86.25 216 HIS A O 1
ATOM 1698 N N . LEU A 1 217 ? 3.832 -19.958 12.360 1.00 84.38 217 LEU A N 1
ATOM 1699 C CA . LEU A 1 217 ? 2.937 -20.767 13.193 1.00 84.38 217 LEU A CA 1
ATOM 1700 C C . LEU A 1 217 ? 3.236 -22.272 13.109 1.00 84.38 217 LEU A C 1
ATOM 1702 O O . LEU A 1 217 ? 3.037 -22.986 14.089 1.00 84.38 217 LEU A O 1
ATOM 1706 N N . SER A 1 218 ? 3.731 -22.761 11.968 1.00 76.38 218 SER A N 1
ATOM 1707 C CA . SER A 1 218 ? 4.131 -24.168 11.806 1.00 76.38 218 SER A CA 1
ATOM 1708 C C . SER A 1 218 ? 5.391 -24.499 12.605 1.00 76.38 218 SER A C 1
ATOM 1710 O O . SER A 1 218 ? 5.490 -25.590 13.157 1.00 76.38 218 SER A O 1
ATOM 1712 N N . VAL A 1 219 ? 6.330 -23.553 12.711 1.00 63.41 219 VAL A N 1
ATOM 1713 C CA . VAL A 1 219 ? 7.546 -23.709 13.525 1.00 63.41 219 VAL A CA 1
ATOM 1714 C C . VAL A 1 219 ? 7.203 -23.711 15.017 1.00 63.41 219 VAL A C 1
ATOM 1716 O O . VAL A 1 219 ? 7.779 -24.488 15.771 1.00 63.41 219 VAL A O 1
ATOM 1719 N N . SER A 1 220 ? 6.212 -22.921 15.440 1.00 58.12 220 SER A N 1
ATOM 1720 C CA . SER A 1 220 ? 5.742 -22.893 16.833 1.00 58.12 220 SER A CA 1
ATOM 1721 C C . SER A 1 220 ? 4.969 -24.148 17.272 1.00 58.12 220 SER A C 1
ATOM 1723 O O . SER A 1 220 ? 4.765 -24.337 18.466 1.00 58.12 220 SER A O 1
ATOM 1725 N N . ASN A 1 221 ? 4.526 -25.004 16.342 1.00 54.75 221 ASN A N 1
ATOM 1726 C CA . ASN A 1 221 ? 3.695 -26.181 16.640 1.00 54.75 221 ASN A CA 1
ATOM 1727 C C . ASN A 1 221 ? 4.497 -27.488 16.831 1.00 54.75 221 ASN A C 1
ATOM 1729 O O . ASN A 1 221 ? 3.914 -28.506 17.205 1.00 54.75 221 ASN A O 1
ATOM 1733 N N . GLU A 1 222 ? 5.813 -27.477 16.585 1.00 50.03 222 GLU A N 1
ATOM 1734 C CA . GLU A 1 222 ? 6.713 -28.632 16.778 1.00 50.03 222 GLU A CA 1
ATOM 1735 C C . GLU A 1 222 ? 7.272 -28.725 18.221 1.00 50.03 222 GLU A C 1
ATOM 1737 O O . GLU A 1 222 ? 7.880 -29.729 18.591 1.00 50.03 222 GLU A O 1
ATOM 1742 N N . GLU A 1 223 ? 7.002 -27.736 19.082 1.00 43.00 223 GLU A N 1
ATOM 1743 C CA . GLU A 1 223 ? 7.275 -27.772 20.529 1.00 43.00 223 GLU A CA 1
ATOM 1744 C C . GLU A 1 223 ? 5.951 -27.933 21.321 1.00 43.00 223 GLU A C 1
ATOM 1746 O O . GLU A 1 223 ? 5.275 -26.959 21.636 1.00 43.00 223 GLU A O 1
ATOM 1751 N N . GLY A 1 224 ? 5.516 -29.164 21.633 1.00 35.72 224 GLY A N 1
ATOM 1752 C CA . GLY A 1 224 ? 4.295 -29.414 22.443 1.00 35.72 224 GLY A CA 1
ATOM 1753 C C . GLY A 1 224 ? 4.540 -29.544 23.967 1.00 35.72 224 GLY A C 1
ATOM 1754 O O . GLY A 1 224 ? 5.698 -29.669 24.365 1.00 35.72 224 GLY A O 1
ATOM 1755 N N . PRO A 1 225 ? 3.508 -29.698 24.850 1.00 47.25 225 PRO A N 1
ATOM 1756 C CA . PRO A 1 225 ? 2.089 -29.302 24.758 1.00 47.25 225 PRO A CA 1
ATOM 1757 C C . PRO A 1 225 ? 1.480 -28.595 26.023 1.00 47.25 225 PRO A C 1
ATOM 1759 O O . PRO A 1 225 ? 1.950 -28.767 27.146 1.00 47.25 225 PRO A O 1
ATOM 1762 N N . SER A 1 226 ? 0.273 -28.015 25.835 1.00 42.97 226 SER A N 1
ATOM 1763 C CA . SER A 1 226 ? -0.901 -27.935 26.765 1.00 42.97 226 SER A CA 1
ATOM 1764 C C . SER A 1 226 ? -1.179 -26.639 27.590 1.00 42.97 226 SER A C 1
ATOM 1766 O O . SER A 1 226 ? -0.275 -25.849 27.824 1.00 42.97 226 SER A O 1
ATOM 1768 N N . PRO A 1 227 ? -2.439 -26.363 28.030 1.00 51.41 227 PRO A N 1
ATOM 1769 C CA . PRO A 1 227 ? -3.419 -25.598 27.245 1.00 51.41 227 PRO A CA 1
ATOM 1770 C C . PRO A 1 227 ? -4.151 -24.497 28.056 1.00 51.41 227 PRO A C 1
ATOM 1772 O O . PRO A 1 227 ? -4.491 -24.671 29.224 1.00 51.41 227 PRO A O 1
ATOM 1775 N N . ALA A 1 228 ? -4.573 -23.415 27.402 1.00 32.41 228 ALA A N 1
ATOM 1776 C CA . ALA A 1 228 ? -5.678 -22.595 27.900 1.00 32.41 228 ALA A CA 1
ATOM 1777 C C . ALA A 1 228 ? -6.593 -22.215 26.735 1.00 32.41 228 ALA A C 1
ATOM 1779 O O . ALA A 1 228 ? -6.289 -21.367 25.904 1.00 32.41 228 ALA A O 1
ATOM 1780 N N . HIS A 1 229 ? -7.723 -22.914 26.666 1.00 42.59 229 HIS A N 1
ATOM 1781 C CA . HIS A 1 229 ? -8.801 -22.642 25.730 1.00 42.59 229 HIS A CA 1
ATOM 1782 C C . HIS A 1 229 ? -9.427 -21.274 26.025 1.00 42.59 229 HIS A C 1
ATOM 1784 O O . HIS A 1 229 ? -10.125 -21.126 27.026 1.00 42.59 229 HIS A O 1
ATOM 1790 N N . VAL A 1 230 ? -9.329 -20.333 25.087 1.00 34.62 230 VAL A N 1
ATOM 1791 C CA . VAL A 1 230 ? -10.388 -19.336 24.897 1.00 34.62 230 VAL A CA 1
ATOM 1792 C C . VAL A 1 230 ? -11.088 -19.668 23.589 1.00 34.62 230 VAL A C 1
ATOM 1794 O O . VAL A 1 230 ? -10.661 -19.312 22.496 1.00 34.62 230 VAL A O 1
ATOM 1797 N N . ARG A 1 231 ? -12.186 -20.416 23.714 1.00 31.62 231 ARG A N 1
ATOM 1798 C CA . ARG A 1 231 ? -13.125 -20.674 22.625 1.00 31.62 231 ARG A CA 1
ATOM 1799 C C . ARG A 1 231 ? -13.862 -19.367 22.325 1.00 31.62 231 ARG A C 1
ATOM 1801 O O . ARG A 1 231 ? -14.922 -19.119 22.895 1.00 31.62 231 ARG A O 1
ATOM 1808 N N . ILE A 1 232 ? -13.330 -18.545 21.424 1.00 40.81 232 ILE A N 1
ATOM 1809 C CA . ILE A 1 232 ? -14.140 -17.511 20.778 1.00 40.81 232 ILE A CA 1
ATOM 1810 C C . ILE A 1 232 ? -15.047 -18.240 19.790 1.00 40.81 232 ILE A C 1
ATOM 1812 O O . ILE A 1 232 ? -14.594 -18.803 18.794 1.00 40.81 232 ILE A O 1
ATOM 1816 N N . LYS A 1 233 ? -16.345 -18.289 20.101 1.00 29.80 233 LYS A N 1
ATOM 1817 C CA . LYS A 1 233 ? -17.366 -18.721 19.147 1.00 29.80 233 LYS A CA 1
ATOM 1818 C C . LYS A 1 233 ? -17.447 -17.662 18.050 1.00 29.80 233 LYS A C 1
ATOM 1820 O O . LYS A 1 233 ? -18.227 -16.723 18.157 1.00 29.80 233 LYS A O 1
ATOM 1825 N N . LEU A 1 234 ? -16.652 -17.814 17.000 1.00 39.75 234 LEU A N 1
ATOM 1826 C CA . LEU A 1 234 ? -16.967 -17.192 15.725 1.00 39.75 234 LEU A CA 1
ATOM 1827 C C . LEU A 1 234 ? -18.233 -17.877 15.201 1.00 39.75 234 LEU A C 1
ATOM 1829 O O . LEU A 1 234 ? -18.192 -19.011 14.730 1.00 39.75 234 LEU A O 1
ATOM 1833 N N . GLN A 1 235 ? -19.379 -17.208 15.331 1.00 29.56 235 GLN A N 1
ATOM 1834 C CA . GLN A 1 235 ? -20.518 -17.495 14.467 1.00 29.56 235 GLN A CA 1
ATOM 1835 C C . GLN A 1 235 ? -20.141 -17.013 13.065 1.00 29.56 235 GLN A C 1
ATOM 1837 O O . GLN A 1 235 ? -20.387 -15.873 12.690 1.00 29.56 235 GLN A O 1
ATOM 1842 N N . THR A 1 236 ? -19.468 -17.871 12.308 1.00 37.25 236 THR A N 1
ATOM 1843 C CA . THR A 1 236 ? -19.245 -17.678 10.880 1.00 37.25 236 THR A CA 1
ATOM 1844 C C . THR A 1 236 ? -20.497 -18.113 10.133 1.00 37.25 236 THR A C 1
ATOM 1846 O O . THR A 1 236 ? -20.594 -19.244 9.657 1.00 37.25 236 THR A O 1
ATOM 1849 N N . ASP A 1 237 ? -21.459 -17.200 9.986 1.00 29.75 237 ASP A N 1
ATOM 1850 C CA . ASP A 1 237 ? -22.367 -17.308 8.849 1.00 29.75 237 ASP A CA 1
ATOM 1851 C C . ASP A 1 237 ? -21.575 -16.956 7.582 1.00 29.75 237 ASP A C 1
ATOM 1853 O O . ASP A 1 237 ? -21.378 -15.800 7.211 1.00 29.75 237 ASP A O 1
ATOM 1857 N N . THR A 1 238 ? -21.016 -17.991 6.961 1.00 44.88 238 THR A N 1
ATOM 1858 C CA . THR A 1 238 ? -20.242 -17.914 5.713 1.00 44.88 238 THR A CA 1
ATOM 1859 C C . THR A 1 238 ? -21.134 -17.984 4.475 1.00 44.88 238 THR A C 1
ATOM 1861 O O . THR A 1 238 ? -20.634 -18.062 3.352 1.00 44.88 238 THR A O 1
ATOM 1864 N N . SER A 1 239 ? -22.456 -17.920 4.647 1.00 36.75 239 SER A N 1
ATOM 1865 C CA . SER A 1 239 ? -23.409 -18.074 3.546 1.00 36.75 239 SER A CA 1
ATOM 1866 C C . SER A 1 239 ? -23.500 -16.824 2.664 1.00 36.75 239 SER A C 1
ATOM 1868 O O . SER A 1 239 ? -23.776 -16.943 1.474 1.00 36.75 239 SER A O 1
ATOM 1870 N N . HIS A 1 240 ? -23.177 -15.637 3.190 1.00 35.22 240 HIS A N 1
ATOM 1871 C CA . HIS A 1 240 ? -23.362 -14.371 2.469 1.00 35.22 240 HIS A CA 1
ATOM 1872 C C . HIS A 1 240 ? -22.329 -14.125 1.345 1.00 35.22 240 HIS A C 1
ATOM 1874 O O . HIS A 1 240 ? -22.626 -13.482 0.340 1.00 35.22 240 HIS A O 1
ATOM 1880 N N . TRP A 1 241 ? -21.115 -14.682 1.450 1.00 33.50 241 TRP A N 1
ATOM 1881 C CA . TRP A 1 241 ? -20.034 -14.413 0.485 1.00 33.50 241 TRP A CA 1
ATOM 1882 C C . TRP A 1 241 ? -20.143 -15.217 -0.819 1.00 33.50 241 TRP A C 1
ATOM 1884 O O . TRP A 1 241 ? -19.542 -14.838 -1.823 1.00 33.50 241 TRP A O 1
ATOM 1894 N N . ARG A 1 242 ? -20.921 -16.311 -0.843 1.00 42.25 242 ARG A N 1
ATOM 1895 C CA . ARG A 1 242 ? -21.094 -17.140 -2.053 1.00 42.25 242 ARG A CA 1
ATOM 1896 C C . ARG A 1 242 ? -22.126 -16.597 -3.046 1.00 42.25 242 ARG A C 1
ATOM 1898 O O . ARG A 1 242 ? -22.109 -17.020 -4.202 1.00 42.25 242 ARG A O 1
ATOM 1905 N N . GLU A 1 243 ? -22.986 -15.667 -2.636 1.00 34.72 243 GLU A N 1
ATOM 1906 C CA . GLU A 1 243 ? -24.033 -15.103 -3.503 1.00 34.72 243 GLU A CA 1
ATOM 1907 C C . GLU A 1 243 ? -23.598 -13.836 -4.249 1.00 34.72 243 GLU A C 1
ATOM 1909 O O . GLU A 1 243 ? -24.072 -13.586 -5.357 1.00 34.72 243 GLU A O 1
ATOM 1914 N N . TRP A 1 244 ? -22.615 -13.094 -3.730 1.00 38.06 244 TRP A N 1
ATOM 1915 C CA . TRP A 1 244 ? -22.179 -11.819 -4.318 1.00 38.06 244 TRP A CA 1
ATOM 1916 C C . TRP A 1 244 ? -21.538 -11.951 -5.716 1.00 38.06 244 TRP A C 1
ATOM 1918 O O . TRP A 1 244 ? -21.507 -10.992 -6.483 1.00 38.06 244 TRP A O 1
ATOM 1928 N N . GLY A 1 245 ? -21.076 -13.151 -6.091 1.00 36.16 245 GLY A N 1
ATOM 1929 C CA . GLY A 1 245 ? -20.510 -13.444 -7.415 1.00 36.16 245 GLY A CA 1
ATOM 1930 C C . GLY A 1 245 ? -21.493 -14.011 -8.448 1.00 36.16 245 GLY A C 1
ATOM 1931 O O . GLY A 1 245 ? -21.123 -14.148 -9.612 1.00 36.16 245 GLY A O 1
ATOM 1932 N N . LYS A 1 246 ? -22.732 -14.364 -8.068 1.00 39.31 246 LYS A N 1
ATOM 1933 C CA . LYS A 1 246 ? -23.671 -15.068 -8.970 1.00 39.31 246 LYS A CA 1
ATOM 1934 C C . LYS A 1 246 ? -24.740 -14.184 -9.624 1.00 39.31 246 LYS A C 1
ATOM 1936 O O . LYS A 1 246 ? -25.516 -14.682 -10.431 1.00 39.31 246 LYS A O 1
ATOM 1941 N N . GLY A 1 247 ? -24.754 -12.879 -9.348 1.00 38.44 247 GLY A N 1
ATOM 1942 C CA . GLY A 1 247 ? -25.752 -11.946 -9.894 1.00 38.44 247 GLY A CA 1
ATOM 1943 C C . GLY A 1 247 ? -25.465 -11.359 -11.286 1.00 38.44 247 GLY A C 1
ATOM 1944 O O . GLY A 1 247 ? -26.302 -10.632 -11.803 1.00 38.44 247 GLY A O 1
ATOM 1945 N N . GLN A 1 248 ? -24.313 -11.635 -11.912 1.00 49.53 248 GLN A N 1
ATOM 1946 C CA . GLN A 1 248 ? -23.900 -10.985 -13.178 1.00 49.53 248 GLN A CA 1
ATOM 1947 C C . GLN A 1 248 ? -24.253 -11.768 -14.462 1.00 49.53 248 GLN A C 1
ATOM 1949 O O . GLN A 1 248 ? -23.862 -11.364 -15.551 1.00 49.53 248 GLN A O 1
ATOM 1954 N N . GLN A 1 249 ? -25.014 -12.864 -14.380 1.00 39.94 249 GLN A N 1
ATOM 1955 C CA . GLN A 1 249 ? -25.497 -13.593 -15.564 1.00 39.94 249 GLN A CA 1
ATOM 1956 C C . GLN A 1 249 ? -26.964 -14.012 -15.413 1.00 39.94 249 GLN A C 1
ATOM 1958 O O . GLN A 1 249 ? -27.270 -15.192 -15.305 1.00 39.94 249 GLN A O 1
ATOM 1963 N N . SER A 1 250 ? -27.889 -13.052 -15.408 1.00 37.12 250 SER A N 1
ATOM 1964 C CA . SER A 1 250 ? -29.250 -13.282 -15.915 1.00 37.12 250 SER A CA 1
ATOM 1965 C C . SER A 1 250 ? -29.989 -11.954 -16.056 1.00 37.12 250 SER A C 1
ATOM 1967 O O . SER A 1 250 ? -30.298 -11.306 -15.060 1.00 37.12 250 SER A O 1
ATOM 1969 N N . GLY A 1 251 ? -30.274 -11.545 -17.289 1.00 33.84 251 GLY A N 1
ATOM 1970 C CA . GLY A 1 251 ? -31.060 -10.343 -17.563 1.00 33.84 251 GLY A CA 1
ATOM 1971 C C . GLY A 1 251 ? -30.857 -9.847 -18.987 1.00 33.84 251 GLY A C 1
ATOM 1972 O O . GLY A 1 251 ? -30.005 -9.000 -19.205 1.00 33.84 251 GLY A O 1
ATOM 1973 N N . LYS A 1 252 ? -31.606 -10.478 -19.897 1.00 38.47 252 LYS A N 1
ATOM 1974 C CA . LYS A 1 252 ? -31.786 -10.235 -21.341 1.00 38.47 252 LYS A CA 1
ATOM 1975 C C . LYS A 1 252 ? -31.588 -8.806 -21.844 1.00 38.47 252 LYS A C 1
ATOM 1977 O O . LYS A 1 252 ? -32.124 -7.884 -21.196 1.00 38.47 252 LYS A O 1
#

Mean predicted aligned error: 17.32 Å

pLDDT: mean 70.72, std 19.36, range [29.56, 95.75]

Nearest PDB structures (foldseek):
  4bhx-assembly1_A  TM=8.592E-01  e=2.057E-03  Homo sapiens
  3lhr-assembly1_A  TM=8.837E-01  e=5.950E-03  Homo sapiens
  4e6s-assembly1_A-2  TM=8.042E-01  e=2.288E-03  Mus musculus
  2fi2-assembly1_A  TM=7.750E-01  e=3.891E-03  Homo sapiens
  2fi2-assembly1_B  TM=7.916E-01  e=5.642E-03  Homo sapiens